Protein AF-A0A9P7K6L6-F1 (afdb_monomer)

pLDDT: mean 83.93, std 16.36, range [31.56, 97.62]

Sequence (251 aa):
MVTKRSGPPLPPGPPADPIIGHVRKMPTEKLENTLYEWGKVYGRPVVVLNSAEAAIDLLDKRSANYSDRPPFVTFGLIGWVRALPSVRYGKKFQKLRHMAQEYFSAKKSVAYHSIPARETRVLLQNLLSDEKERDHFLGRFSISIIIKIMCGHQISSEEDPLLHVIEEAASTMENAGPPGNTAVDFFPFLQYFPSWFPGTYYAAYARKNKFKIDRLHQYPLELVKKQLTDQTQSWISKAPQEPSTLRERTP

InterPro domains:
  IPR001128 Cytochrome P450 [PF00067] (12-203)
  IPR036396 Cytochrome P450 superfamily [G3DSA:1.10.630.10] (2-248)
  IPR036396 Cytochrome P450 superfamily [SSF48264] (11-238)
  IPR050364 Cytochrome P450 monooxygenase, fungi [PTHR46300] (8-238)

Organism: NCBI:txid117069

Secondary structure (DSSP, 8-state):
------PSPPPP-SPPBTTTBTGGGS-SS-HHHHHHHHHTS--SSPPP--SHHHHIIIIITTHHHH------HHHHHTTGGGSGGGSPTTHHHHHHHHHHHHHHSHHHHGGGTHHHHHHHHHHHHHHHH-GGGHHHHHHHHHHHHHHHHHHS----STT-HHHHHHHHHHHHHHHT--TT-SHHHHSGGGGGS-TTSTT-HHHHHHHHHHHHHHHHHHHHHHHHHHHHHTT---GGGGSPPPP--------

Radius of gyration: 22.34 Å; Cα contacts (8 Å, |Δi|>4): 221; chains: 1; bounding box: 56×47×64 Å

Mean predicted aligned error: 9.04 Å

Structure (mmCIF, N/CA/C/O backbone):
data_AF-A0A9P7K6L6-F1
#
_entry.id   AF-A0A9P7K6L6-F1
#
loop_
_atom_site.group_PDB
_atom_site.id
_atom_site.type_symbol
_atom_site.label_atom_id
_atom_site.label_alt_id
_atom_site.label_comp_id
_atom_site.label_asym_id
_atom_site.label_entity_id
_atom_site.label_seq_id
_atom_site.pdbx_PDB_ins_code
_atom_site.Cartn_x
_atom_site.Cartn_y
_atom_site.Cartn_z
_atom_site.occupancy
_atom_site.B_iso_or_equiv
_atom_site.auth_seq_id
_atom_site.auth_comp_id
_atom_site.auth_asym_id
_atom_site.auth_atom_id
_atom_site.pdbx_PDB_model_num
ATOM 1 N N . MET A 1 1 ? 22.757 -25.806 -31.591 1.00 34.00 1 MET A N 1
ATOM 2 C CA . MET A 1 1 ? 21.747 -24.858 -32.113 1.00 34.00 1 MET A CA 1
ATOM 3 C C . MET A 1 1 ? 20.518 -24.912 -31.216 1.00 34.00 1 MET A C 1
ATOM 5 O O . MET A 1 1 ? 19.778 -25.881 -31.282 1.00 34.00 1 MET A O 1
ATOM 9 N N . VAL A 1 2 ? 20.330 -23.927 -30.335 1.00 38.97 2 VAL A N 1
ATOM 10 C CA . VAL A 1 2 ? 19.109 -23.809 -29.519 1.00 38.97 2 VAL A CA 1
ATOM 11 C C . VAL A 1 2 ? 18.161 -22.883 -30.271 1.00 38.97 2 VAL A C 1
ATOM 13 O O . VAL A 1 2 ? 18.350 -21.669 -30.289 1.00 38.97 2 VAL A O 1
ATOM 16 N N . THR A 1 3 ? 17.173 -23.450 -30.957 1.00 40.22 3 THR A N 1
ATOM 17 C CA . THR A 1 3 ? 16.114 -22.678 -31.612 1.00 40.22 3 THR A CA 1
ATOM 18 C C . THR A 1 3 ? 15.252 -22.025 -30.535 1.00 40.22 3 THR A C 1
ATOM 20 O O . THR A 1 3 ? 14.455 -22.686 -29.868 1.00 40.22 3 THR A O 1
ATOM 23 N N . LYS A 1 4 ? 15.444 -20.718 -30.338 1.00 46.00 4 LYS A N 1
ATOM 24 C CA . LYS A 1 4 ? 14.617 -19.863 -29.484 1.00 46.00 4 LYS A CA 1
ATOM 25 C C . LYS A 1 4 ? 13.188 -19.907 -30.035 1.00 46.00 4 LYS A C 1
ATOM 27 O O . LYS A 1 4 ? 12.910 -19.275 -31.047 1.00 46.00 4 LYS A O 1
ATOM 32 N N . ARG A 1 5 ? 12.293 -20.690 -29.418 1.00 47.41 5 ARG A N 1
ATOM 33 C CA . ARG A 1 5 ? 10.858 -20.642 -29.740 1.00 47.41 5 ARG A CA 1
ATOM 34 C C . ARG A 1 5 ? 10.402 -19.199 -29.522 1.00 47.41 5 ARG A C 1
ATOM 36 O O . ARG A 1 5 ? 10.433 -18.714 -28.393 1.00 47.41 5 ARG A O 1
ATOM 43 N N . SER A 1 6 ? 10.060 -18.496 -30.599 1.00 62.00 6 SER A N 1
ATOM 44 C CA . SER A 1 6 ? 9.491 -17.156 -30.514 1.00 62.00 6 SER A CA 1
ATOM 45 C C . SER A 1 6 ? 8.136 -17.283 -29.831 1.00 62.00 6 SER A C 1
ATOM 47 O O . SER A 1 6 ? 7.206 -17.852 -30.403 1.00 62.00 6 SER A O 1
ATOM 49 N N . GLY A 1 7 ? 8.040 -16.816 -28.586 1.00 66.19 7 GLY A N 1
ATOM 50 C CA . GLY A 1 7 ? 6.750 -16.662 -27.925 1.00 66.19 7 GLY A CA 1
ATOM 51 C C . GLY A 1 7 ? 5.812 -15.776 -28.756 1.00 66.19 7 GLY A C 1
ATOM 52 O O . GLY A 1 7 ? 6.277 -15.081 -29.667 1.00 66.19 7 GLY A O 1
ATOM 53 N N . PRO A 1 8 ? 4.502 -15.793 -28.459 1.00 73.25 8 PRO A N 1
ATOM 54 C CA . PRO A 1 8 ? 3.563 -14.882 -29.098 1.00 73.25 8 PRO A CA 1
ATOM 55 C C . PRO A 1 8 ? 4.070 -13.434 -28.986 1.00 73.25 8 PRO A C 1
ATOM 57 O O . PRO A 1 8 ? 4.721 -13.088 -27.990 1.00 73.25 8 PRO A O 1
ATOM 60 N N . PRO A 1 9 ? 3.822 -12.594 -30.007 1.00 74.56 9 PRO A N 1
ATOM 61 C CA . PRO A 1 9 ? 4.258 -11.208 -29.979 1.00 74.56 9 PRO A CA 1
ATOM 62 C C . PRO A 1 9 ? 3.686 -10.516 -28.742 1.00 74.56 9 PRO A C 1
ATOM 64 O O . PRO A 1 9 ? 2.533 -10.731 -28.367 1.00 74.56 9 PRO A O 1
ATOM 67 N N . LEU A 1 10 ? 4.508 -9.685 -28.099 1.00 74.62 10 LEU A N 1
ATOM 68 C CA . LEU A 1 10 ? 4.022 -8.823 -27.027 1.00 74.62 10 LEU A CA 1
ATOM 69 C C . LEU A 1 10 ? 2.912 -7.908 -27.566 1.00 74.62 10 LEU A C 1
ATOM 71 O O . LEU A 1 10 ? 2.987 -7.520 -28.740 1.00 74.62 10 LEU A O 1
ATOM 75 N N . PRO A 1 11 ? 1.950 -7.509 -26.716 1.00 77.56 11 PRO A N 1
ATOM 76 C CA . PRO A 1 11 ? 0.958 -6.507 -27.078 1.00 77.56 11 PRO A CA 1
ATOM 77 C C . PRO A 1 11 ? 1.603 -5.236 -27.701 1.00 77.56 11 PRO A C 1
ATOM 79 O O . PRO A 1 11 ? 2.734 -4.886 -27.336 1.00 77.56 11 PRO A O 1
ATOM 82 N N . PRO A 1 12 ? 0.952 -4.594 -28.694 1.00 75.38 12 PRO A N 1
ATOM 83 C CA . PRO A 1 12 ? 1.512 -3.469 -29.459 1.00 75.38 12 PRO A CA 1
ATOM 84 C C . PRO A 1 12 ? 1.353 -2.115 -28.760 1.00 75.38 12 PRO A C 1
ATOM 86 O O . PRO A 1 12 ? 0.235 -1.771 -28.421 1.00 75.38 12 PRO A O 1
ATOM 89 N N . GLY A 1 13 ? 2.410 -1.301 -28.619 1.00 76.62 13 GLY A N 1
ATOM 90 C CA . GLY A 1 13 ? 2.390 -0.115 -27.740 1.00 76.62 13 GLY A CA 1
ATOM 91 C C . GLY A 1 13 ? 3.027 1.140 -28.298 1.00 76.62 13 GLY A C 1
ATOM 92 O O . GLY A 1 13 ? 3.600 1.082 -29.390 1.00 76.62 13 GLY A O 1
ATOM 93 N N . PRO A 1 14 ? 2.995 2.264 -27.549 1.00 79.50 14 PRO A N 1
ATOM 94 C CA . PRO A 1 14 ? 3.737 3.453 -27.932 1.00 79.50 14 PRO A CA 1
ATOM 95 C C . PRO A 1 14 ? 5.208 3.089 -28.175 1.00 79.50 14 PRO A C 1
ATOM 97 O O . PRO A 1 14 ? 5.753 2.236 -27.461 1.00 79.50 14 PRO A O 1
ATOM 100 N N . PRO A 1 15 ? 5.880 3.721 -29.151 1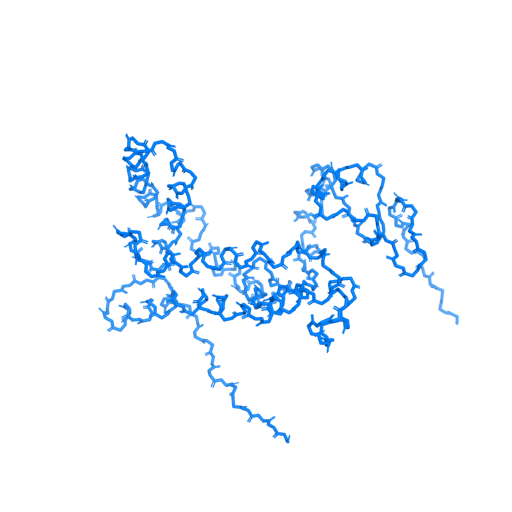.00 81.06 15 PRO A N 1
ATOM 101 C CA . PRO A 1 15 ? 7.292 3.473 -29.400 1.00 81.06 15 PRO A CA 1
ATOM 102 C C . PRO A 1 15 ? 8.102 3.684 -28.120 1.00 81.06 15 PRO A C 1
ATOM 104 O O . PRO A 1 15 ? 7.896 4.668 -27.408 1.00 81.06 15 PRO A O 1
ATOM 107 N N . ALA A 1 16 ? 9.004 2.761 -27.817 1.00 82.00 16 ALA A N 1
ATOM 108 C CA . ALA A 1 16 ? 9.929 2.884 -26.699 1.00 82.00 16 ALA A CA 1
ATOM 109 C C . ALA A 1 16 ? 11.182 3.648 -27.146 1.00 82.00 16 ALA A C 1
ATOM 111 O O . ALA A 1 16 ? 11.657 3.443 -28.265 1.00 82.00 16 ALA A O 1
ATOM 112 N N . ASP A 1 17 ? 11.733 4.487 -26.274 1.00 83.94 17 ASP A N 1
ATOM 113 C CA . ASP A 1 17 ? 13.038 5.095 -26.513 1.00 83.94 17 ASP A CA 1
ATOM 114 C C . ASP A 1 17 ? 14.136 4.024 -26.334 1.00 83.94 17 ASP A C 1
ATOM 116 O O . ASP A 1 17 ? 13.988 3.118 -25.498 1.00 83.94 17 ASP A O 1
ATOM 120 N N . PRO A 1 18 ? 15.256 4.098 -27.078 1.00 83.56 18 PRO A N 1
ATOM 121 C CA . PRO A 1 18 ? 16.380 3.192 -26.867 1.00 83.56 18 PRO A CA 1
ATOM 122 C C . PRO A 1 18 ? 16.872 3.255 -25.414 1.00 83.56 18 PRO A C 1
ATOM 124 O O . PRO A 1 18 ? 17.006 4.341 -24.853 1.00 83.56 18 PRO A O 1
ATOM 127 N N . ILE A 1 19 ? 17.175 2.095 -24.819 1.00 80.75 19 ILE A N 1
ATOM 128 C CA . ILE A 1 19 ? 17.725 1.920 -23.456 1.00 80.75 19 ILE A CA 1
ATOM 129 C C . ILE A 1 19 ? 16.734 2.250 -22.323 1.00 80.75 19 ILE A C 1
ATOM 131 O O . ILE A 1 19 ? 16.555 1.430 -21.427 1.00 80.75 19 ILE A O 1
ATOM 135 N N . ILE A 1 20 ? 16.082 3.413 -22.355 1.00 81.56 20 ILE A N 1
ATOM 136 C CA . ILE A 1 20 ? 15.242 3.924 -21.256 1.00 81.56 20 ILE A CA 1
ATOM 137 C C . ILE A 1 20 ? 13.747 3.610 -21.411 1.00 81.56 20 ILE A C 1
ATOM 139 O O . ILE A 1 20 ? 12.956 3.926 -20.525 1.00 81.56 20 ILE A O 1
ATOM 143 N N . GLY A 1 21 ? 13.328 2.998 -22.519 1.00 83.88 21 GLY A N 1
ATOM 144 C CA . GLY A 1 21 ? 11.949 2.555 -22.699 1.00 83.88 21 GLY A CA 1
ATOM 145 C C . GLY A 1 21 ? 10.945 3.712 -22.712 1.00 83.88 21 GLY A C 1
ATOM 146 O O . GLY A 1 21 ? 11.089 4.668 -23.470 1.00 83.88 21 GLY A O 1
ATOM 147 N N . HIS A 1 22 ? 9.910 3.625 -21.875 1.00 83.81 22 HIS A N 1
ATOM 148 C CA . HIS A 1 22 ? 8.855 4.643 -21.763 1.00 83.81 22 HIS A CA 1
ATOM 149 C C . HIS A 1 22 ? 9.060 5.622 -20.609 1.00 83.81 22 HIS A C 1
ATOM 151 O O . HIS A 1 22 ? 8.160 6.410 -20.347 1.00 83.81 22 HIS A O 1
ATOM 157 N N . VAL A 1 23 ? 10.211 5.611 -19.926 1.00 81.06 23 VAL A N 1
ATOM 158 C CA . VAL A 1 23 ? 10.437 6.415 -18.706 1.00 81.06 23 VAL A CA 1
ATOM 159 C C . VAL A 1 23 ? 10.109 7.896 -18.916 1.00 81.06 23 VAL A C 1
ATOM 161 O O . VAL A 1 23 ? 9.390 8.480 -18.118 1.00 81.06 23 VAL A O 1
ATOM 164 N N . ARG A 1 24 ? 10.549 8.501 -20.028 1.00 82.38 24 ARG A N 1
ATOM 165 C CA . ARG A 1 24 ? 10.260 9.916 -20.346 1.00 82.38 24 ARG A CA 1
ATOM 166 C C . ARG A 1 24 ? 8.800 10.195 -20.708 1.00 82.38 24 ARG A C 1
ATOM 168 O O . ARG A 1 24 ? 8.399 11.352 -20.755 1.00 82.38 24 ARG A O 1
ATOM 175 N N . LYS A 1 25 ? 8.042 9.149 -21.034 1.00 81.69 25 LYS A N 1
ATOM 176 C CA . LYS A 1 25 ? 6.637 9.208 -21.454 1.00 81.69 25 LYS A CA 1
ATOM 177 C C . LYS A 1 25 ? 5.690 8.879 -20.296 1.00 81.69 25 LYS A C 1
ATOM 179 O O . LYS A 1 25 ? 4.492 9.099 -20.434 1.00 81.69 25 LYS A O 1
ATOM 184 N N . MET A 1 26 ? 6.210 8.357 -19.181 1.00 80.00 26 MET A N 1
ATOM 185 C CA . MET A 1 26 ? 5.428 8.105 -17.977 1.00 80.00 26 MET A CA 1
ATOM 186 C C . MET A 1 26 ? 5.117 9.434 -17.287 1.00 80.00 26 MET A C 1
ATOM 188 O O . MET A 1 26 ? 6.045 10.161 -16.926 1.00 80.00 26 MET A O 1
ATOM 192 N N . PRO A 1 27 ? 3.836 9.778 -17.101 1.00 80.25 27 PRO A N 1
ATOM 193 C CA . PRO A 1 27 ? 3.478 10.986 -16.384 1.00 80.25 27 PRO A CA 1
ATOM 194 C C . PRO A 1 27 ? 3.753 10.808 -14.886 1.00 80.25 27 PRO A C 1
ATOM 196 O O . PRO A 1 27 ? 3.662 9.709 -14.330 1.00 80.25 27 PRO A O 1
ATOM 199 N N . THR A 1 28 ? 4.062 11.912 -14.218 1.00 73.06 28 THR A N 1
ATOM 200 C CA . THR A 1 28 ? 4.189 11.962 -12.756 1.00 73.06 28 THR A CA 1
ATOM 201 C C . THR A 1 28 ? 2.847 12.206 -12.068 1.00 73.06 28 THR A C 1
ATOM 203 O O . THR A 1 28 ? 2.686 11.848 -10.907 1.00 73.06 28 THR A O 1
ATOM 206 N N . GLU A 1 29 ? 1.875 12.765 -12.790 1.00 75.62 29 GLU A N 1
ATOM 207 C CA . GLU A 1 29 ? 0.524 13.065 -12.312 1.00 75.62 29 GLU A CA 1
ATOM 208 C C . GLU A 1 29 ? -0.525 12.406 -13.206 1.00 75.62 29 GLU A C 1
ATOM 210 O O . GLU A 1 29 ? -0.312 12.251 -14.409 1.00 75.62 29 GLU A O 1
ATOM 215 N N . LYS A 1 30 ? -1.681 12.056 -12.630 1.00 80.62 30 LYS A N 1
ATOM 216 C CA . LYS A 1 30 ? -2.821 11.475 -13.360 1.00 80.62 30 LYS A CA 1
ATOM 217 C C . LYS A 1 30 ? -2.422 10.285 -14.242 1.00 80.62 30 LYS A C 1
ATOM 219 O O . LYS A 1 30 ? -2.828 10.180 -15.405 1.00 80.62 30 LYS A O 1
ATOM 224 N N . LEU A 1 31 ? -1.574 9.409 -13.697 1.00 82.94 31 LEU A N 1
ATOM 225 C CA . LEU A 1 31 ? -1.031 8.241 -14.391 1.00 82.94 31 LEU A CA 1
ATOM 226 C C . LEU A 1 31 ? -2.145 7.374 -14.982 1.00 82.94 31 LEU A C 1
ATOM 228 O O . LEU A 1 31 ? -2.014 6.887 -16.100 1.00 82.94 31 LEU A O 1
ATOM 232 N N . GLU A 1 32 ? -3.258 7.242 -14.270 1.00 84.25 32 GLU A N 1
ATOM 233 C CA . GLU A 1 32 ? -4.452 6.522 -14.691 1.00 84.25 32 GLU A CA 1
ATOM 234 C C . GLU A 1 32 ? -5.015 7.009 -16.031 1.00 84.25 32 GLU A C 1
ATOM 236 O O . GLU A 1 32 ? -5.394 6.180 -16.854 1.00 84.25 32 GLU A O 1
ATOM 241 N N . ASN A 1 33 ? -4.995 8.317 -16.308 1.00 86.50 33 ASN A N 1
ATOM 242 C CA . ASN A 1 33 ? -5.497 8.858 -17.572 1.00 86.50 33 ASN A CA 1
ATOM 243 C C . ASN A 1 33 ? -4.575 8.481 -18.733 1.00 86.50 33 ASN A C 1
ATOM 245 O O . ASN A 1 33 ? -5.035 8.032 -19.781 1.00 86.50 33 ASN A O 1
ATOM 249 N N . THR A 1 34 ? -3.260 8.599 -18.537 1.00 83.25 34 THR A N 1
ATOM 250 C CA . THR A 1 34 ? -2.292 8.196 -19.564 1.00 83.25 34 THR A CA 1
ATOM 251 C C . THR A 1 34 ? -2.312 6.691 -19.786 1.00 83.25 34 THR A C 1
ATOM 253 O O . THR A 1 34 ? -2.280 6.254 -20.931 1.00 83.25 34 THR A O 1
ATOM 256 N N . LEU A 1 35 ? -2.414 5.887 -18.723 1.00 82.81 35 LEU A N 1
ATOM 257 C CA . LEU A 1 35 ? -2.538 4.435 -18.844 1.00 82.81 35 LEU A CA 1
ATOM 258 C C . LEU A 1 35 ? -3.861 4.031 -19.490 1.00 82.81 35 LEU A C 1
ATOM 260 O O . LEU A 1 35 ? -3.868 3.077 -20.257 1.00 82.81 35 LEU A O 1
ATOM 264 N N . TYR A 1 36 ? -4.955 4.754 -19.256 1.00 84.06 36 TYR A N 1
ATOM 265 C CA . TYR A 1 36 ? -6.213 4.526 -19.961 1.00 84.06 36 TYR A CA 1
ATOM 266 C C . TYR A 1 36 ? -6.052 4.755 -21.468 1.00 84.06 36 TYR A C 1
ATOM 268 O O . TYR A 1 36 ? -6.406 3.882 -22.261 1.00 84.06 36 TYR A O 1
ATOM 276 N N . GLU A 1 37 ? -5.434 5.866 -21.873 1.00 81.00 37 GLU A N 1
ATOM 277 C CA . GLU A 1 37 ? -5.138 6.131 -23.285 1.00 81.00 37 GLU A CA 1
ATOM 278 C C . GLU A 1 37 ? -4.148 5.111 -23.867 1.00 81.00 37 GLU A C 1
ATOM 280 O O . GLU A 1 37 ? -4.333 4.617 -24.977 1.00 81.00 37 GLU A O 1
ATOM 285 N N . TRP A 1 38 ? -3.130 4.709 -23.105 1.00 76.19 38 TRP A N 1
ATOM 286 C CA . TRP A 1 38 ? -2.170 3.689 -23.529 1.00 76.19 38 TRP A CA 1
ATOM 287 C C . TRP A 1 38 ? -2.734 2.280 -23.490 1.00 76.19 38 TRP A C 1
ATOM 289 O O . TRP A 1 38 ? -2.262 1.428 -24.216 1.00 76.19 38 TRP A O 1
ATOM 299 N N . GLY A 1 39 ? -3.748 1.959 -22.703 1.00 66.19 39 GLY A N 1
ATOM 300 C CA . GLY A 1 39 ? -4.378 0.649 -22.816 1.00 66.19 39 GLY A CA 1
ATOM 301 C C . GLY A 1 39 ? -5.274 0.553 -24.059 1.00 66.19 39 GLY A C 1
ATOM 302 O O . GLY A 1 39 ? -5.668 -0.551 -24.421 1.00 66.19 39 GLY A O 1
ATOM 303 N N . LYS A 1 40 ? -5.522 1.669 -24.773 1.00 60.34 40 LYS A N 1
ATOM 304 C CA . LYS A 1 40 ? -5.969 1.651 -26.182 1.00 60.34 40 LYS A CA 1
ATOM 305 C C . LYS A 1 40 ? -4.815 1.330 -27.155 1.00 60.34 40 LYS A C 1
ATOM 307 O O . LYS A 1 40 ? -5.071 0.997 -28.308 1.00 60.34 40 LYS A O 1
ATOM 312 N N . VAL A 1 41 ? -3.556 1.418 -26.702 1.00 55.62 41 VAL A N 1
ATOM 313 C CA . VAL A 1 41 ? -2.303 1.217 -27.463 1.00 55.62 41 VAL A CA 1
ATOM 314 C C . VAL A 1 41 ? -1.246 0.484 -26.596 1.00 55.62 41 VAL A C 1
ATOM 316 O O . VAL A 1 41 ? -0.341 1.079 -26.020 1.00 55.62 41 VAL A O 1
ATOM 319 N N . TYR A 1 42 ? -1.378 -0.827 -26.448 1.00 50.22 42 TYR A N 1
ATOM 320 C CA . TYR A 1 42 ? -0.652 -1.726 -25.525 1.00 50.22 42 TYR A CA 1
ATOM 321 C C . TYR A 1 42 ? 0.898 -1.595 -25.327 1.00 50.22 42 TYR A C 1
ATOM 323 O O . TYR A 1 42 ? 1.699 -2.205 -26.024 1.00 50.22 42 TYR A O 1
ATOM 331 N N . GLY A 1 43 ? 1.377 -0.936 -24.266 1.00 46.16 43 GLY A N 1
ATOM 332 C CA . GLY A 1 43 ? 2.814 -0.771 -23.925 1.00 46.16 43 GLY A CA 1
ATOM 333 C C . GLY A 1 43 ? 3.695 -2.032 -23.708 1.00 46.16 43 GLY A C 1
ATOM 334 O O . GLY A 1 43 ? 3.226 -3.150 -23.510 1.00 46.16 43 GLY A O 1
ATOM 335 N N . ARG A 1 44 ? 5.028 -1.832 -23.711 1.00 52.75 44 ARG A N 1
ATOM 336 C CA . ARG A 1 44 ? 6.071 -2.831 -23.360 1.00 52.75 44 ARG A CA 1
ATOM 337 C C . ARG A 1 44 ? 6.970 -2.275 -22.242 1.00 52.75 44 ARG A C 1
ATOM 339 O O . ARG A 1 44 ? 7.330 -1.114 -22.352 1.00 52.75 44 ARG A O 1
ATOM 346 N N . PRO A 1 45 ? 7.440 -3.040 -21.234 1.00 67.94 45 PRO A N 1
ATOM 347 C CA . PRO A 1 45 ? 7.020 -4.376 -20.800 1.00 67.94 45 PRO A CA 1
ATOM 348 C C . PRO A 1 45 ? 5.831 -4.348 -19.814 1.00 67.94 45 PRO A C 1
ATOM 350 O O . PRO A 1 45 ? 5.462 -5.390 -19.281 1.00 67.94 45 PRO A O 1
ATOM 353 N N . VAL A 1 46 ? 5.250 -3.174 -19.543 1.00 78.44 46 VAL A N 1
ATOM 354 C CA . VAL A 1 46 ? 4.049 -3.023 -18.707 1.00 78.44 46 VAL A CA 1
ATOM 355 C C . VAL A 1 46 ? 2.808 -3.258 -19.562 1.00 78.44 46 VAL A C 1
ATOM 357 O O . VAL A 1 46 ? 2.598 -2.554 -20.547 1.00 78.44 46 VAL A O 1
ATOM 360 N N . VAL A 1 47 ? 1.979 -4.226 -19.168 1.00 82.62 47 VAL A N 1
ATOM 361 C CA . VAL A 1 47 ? 0.693 -4.513 -19.817 1.00 82.62 47 VAL A CA 1
ATOM 362 C C . VAL A 1 47 ? -0.424 -3.863 -19.006 1.00 82.62 47 VAL A C 1
ATOM 364 O O . VAL A 1 47 ? -0.594 -4.179 -17.830 1.00 82.62 47 VAL A O 1
ATOM 367 N N . VAL A 1 48 ? -1.186 -2.968 -19.636 1.00 85.19 48 VAL A N 1
ATOM 368 C CA . VAL A 1 48 ? -2.342 -2.299 -19.021 1.00 85.19 48 VAL A CA 1
ATOM 369 C C . VAL A 1 48 ? -3.615 -3.083 -19.335 1.00 85.19 48 VAL A C 1
ATOM 371 O O . VAL A 1 48 ? -3.863 -3.425 -20.491 1.00 85.19 48 VAL A O 1
ATOM 374 N N . LEU A 1 49 ? -4.420 -3.375 -18.311 1.00 88.94 49 LEU A N 1
ATOM 375 C CA . LEU A 1 49 ? -5.701 -4.069 -18.456 1.00 88.94 49 LEU A CA 1
ATOM 376 C C . LEU A 1 49 ? -6.838 -3.046 -18.460 1.00 88.94 49 LEU A C 1
ATOM 378 O O . LEU A 1 49 ? -7.155 -2.480 -17.421 1.00 88.94 49 LEU A O 1
ATOM 382 N N . ASN A 1 50 ? -7.447 -2.837 -19.628 1.00 88.50 50 ASN A N 1
ATOM 383 C CA . ASN A 1 50 ? -8.486 -1.823 -19.842 1.00 88.50 50 ASN A CA 1
ATOM 384 C C . ASN A 1 50 ? -9.896 -2.395 -20.061 1.00 88.50 50 ASN A C 1
ATOM 386 O O . ASN A 1 50 ? -10.809 -1.647 -20.399 1.00 88.50 50 ASN A O 1
ATOM 390 N N . SER A 1 51 ? -10.094 -3.704 -19.886 1.00 90.19 51 SER A N 1
ATOM 391 C CA . SER A 1 51 ? -11.425 -4.315 -19.942 1.00 90.19 51 SER A CA 1
ATOM 392 C C . SER A 1 51 ? -11.678 -5.213 -18.737 1.00 90.19 51 SER A C 1
ATOM 394 O O . SER A 1 51 ? -10.747 -5.802 -18.173 1.00 90.19 51 SER A O 1
ATOM 396 N N . ALA A 1 52 ? -12.948 -5.317 -18.344 1.00 94.56 52 ALA A N 1
ATOM 397 C CA . ALA A 1 52 ? -13.365 -6.174 -17.241 1.00 94.56 52 ALA A CA 1
ATOM 398 C C . ALA A 1 52 ? -13.066 -7.647 -17.554 1.00 94.56 52 ALA A C 1
ATOM 400 O O . ALA A 1 52 ? -12.591 -8.376 -16.688 1.00 94.56 52 ALA A O 1
ATOM 401 N N . GLU A 1 53 ? -13.257 -8.066 -18.805 1.00 95.81 53 GLU A N 1
ATOM 402 C CA . GLU A 1 53 ? -12.972 -9.421 -19.273 1.00 95.81 53 GLU A CA 1
ATOM 403 C C . GLU A 1 53 ? -11.487 -9.754 -19.109 1.00 95.81 53 GLU A C 1
ATOM 405 O O . GLU A 1 53 ? -11.150 -10.789 -18.538 1.00 95.81 53 GLU A O 1
ATOM 410 N N . ALA A 1 54 ? -10.588 -8.855 -19.532 1.00 92.50 54 ALA A N 1
ATOM 411 C CA . ALA A 1 54 ? -9.149 -9.053 -19.387 1.00 92.50 54 ALA A CA 1
ATOM 412 C C . ALA A 1 54 ? -8.727 -9.091 -17.910 1.00 92.50 54 ALA A C 1
ATOM 414 O O . ALA A 1 54 ? -7.905 -9.927 -17.524 1.00 92.50 54 ALA A O 1
ATOM 415 N N . ALA A 1 55 ? -9.305 -8.218 -17.077 1.00 94.25 55 ALA A N 1
ATOM 416 C CA . ALA A 1 55 ? -9.059 -8.204 -15.639 1.00 94.25 55 ALA A CA 1
ATOM 417 C C . ALA A 1 55 ? -9.521 -9.509 -14.969 1.00 94.25 55 ALA A C 1
ATOM 419 O O . ALA A 1 55 ? -8.748 -10.107 -14.228 1.00 94.25 55 ALA A O 1
ATOM 420 N N . ILE A 1 56 ? -10.725 -9.999 -15.273 1.00 96.94 56 ILE A N 1
ATOM 421 C CA . ILE A 1 56 ? -11.254 -11.269 -14.750 1.00 96.94 56 ILE A CA 1
ATOM 422 C C . ILE A 1 56 ? -10.394 -12.447 -15.225 1.00 96.94 56 ILE A C 1
ATOM 424 O O . ILE A 1 56 ? -9.976 -13.293 -14.432 1.00 96.94 56 ILE A O 1
ATOM 428 N N . ASP A 1 57 ? -10.078 -12.504 -16.516 1.00 95.94 57 ASP A N 1
ATOM 429 C CA . ASP A 1 57 ? -9.3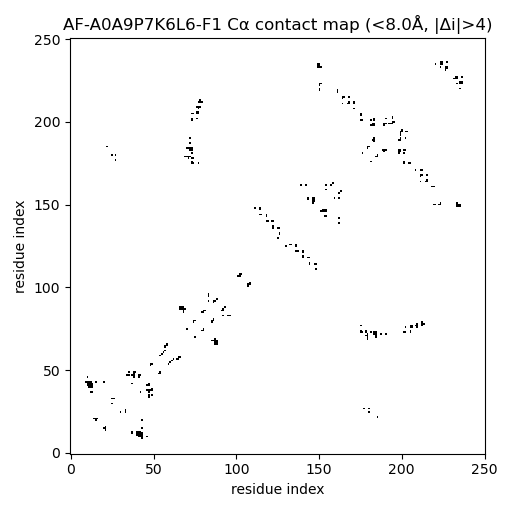29 -13.620 -17.082 1.00 95.94 57 ASP A CA 1
ATOM 430 C C . ASP A 1 57 ? -7.907 -13.728 -16.520 1.00 95.94 57 ASP A C 1
ATOM 432 O O . ASP A 1 57 ? -7.379 -14.836 -16.400 1.00 95.94 57 ASP A O 1
ATOM 436 N N . LEU A 1 58 ? -7.252 -12.604 -16.219 1.00 94.19 58 LEU A N 1
ATOM 437 C CA . LEU A 1 58 ? -5.876 -12.584 -15.718 1.00 94.19 58 LEU A CA 1
ATOM 438 C C . LEU A 1 58 ? -5.813 -12.584 -14.188 1.00 94.19 58 LEU A C 1
ATOM 440 O O . LEU A 1 58 ? -5.092 -13.396 -13.612 1.00 94.19 58 LEU A O 1
ATOM 444 N N . LEU A 1 59 ? -6.561 -11.704 -13.526 1.00 94.88 59 LEU A N 1
ATOM 445 C CA . LEU A 1 59 ? -6.434 -11.466 -12.086 1.00 94.88 59 LEU A CA 1
ATOM 446 C C . LEU A 1 59 ? -7.278 -12.416 -11.231 1.00 94.88 59 LEU A C 1
ATOM 448 O O . LEU A 1 59 ? -6.943 -12.592 -10.063 1.00 94.88 59 LEU A O 1
ATOM 452 N N . ASP A 1 60 ? -8.315 -13.047 -11.792 1.00 94.06 60 ASP A N 1
ATOM 453 C CA . ASP A 1 60 ? -9.159 -14.020 -11.085 1.00 94.06 60 ASP A CA 1
ATOM 454 C C . ASP A 1 60 ? -8.890 -15.450 -11.581 1.00 94.06 60 ASP A C 1
ATOM 456 O O . ASP A 1 60 ? -8.196 -16.227 -10.913 1.00 94.06 60 ASP A O 1
ATOM 460 N N . LYS A 1 61 ? -9.304 -15.770 -12.817 1.00 96.50 61 LYS A N 1
ATOM 461 C CA . LYS A 1 61 ? -9.201 -17.133 -13.383 1.00 96.50 61 LYS A CA 1
ATOM 462 C C . LYS A 1 61 ? -7.765 -17.659 -13.449 1.00 96.50 61 LYS A C 1
ATOM 464 O O . LYS A 1 61 ? -7.535 -18.861 -13.334 1.00 96.50 61 LYS A O 1
ATOM 469 N N . ARG A 1 62 ? -6.790 -16.766 -13.650 1.00 95.06 62 ARG A N 1
ATOM 470 C CA . ARG A 1 62 ? -5.350 -17.079 -13.719 1.00 95.06 62 ARG A CA 1
ATOM 471 C C . ARG A 1 62 ? -4.551 -16.409 -12.603 1.00 95.06 62 ARG A C 1
ATOM 473 O O . ARG A 1 62 ? -3.338 -16.251 -12.736 1.00 95.06 62 ARG A O 1
ATOM 480 N N . SER A 1 63 ? -5.203 -16.061 -11.494 1.00 90.62 63 SER A N 1
ATOM 481 C CA . SER A 1 63 ? -4.612 -15.329 -10.366 1.00 90.62 63 SER A CA 1
ATOM 482 C C . SER A 1 63 ? -3.255 -15.879 -9.912 1.00 90.62 63 SER A C 1
ATOM 484 O O . SER A 1 63 ? -2.338 -15.096 -9.673 1.00 90.62 63 SER A O 1
ATOM 486 N N . ALA A 1 64 ? -3.068 -17.202 -9.864 1.00 89.19 64 ALA A N 1
ATOM 487 C CA . ALA A 1 64 ? -1.800 -17.833 -9.478 1.00 89.19 64 ALA A CA 1
ATOM 488 C C . ALA A 1 64 ? -0.591 -17.388 -10.331 1.00 89.19 64 ALA A C 1
ATOM 490 O O . ALA A 1 64 ? 0.527 -17.352 -9.822 1.00 89.19 64 ALA A O 1
ATOM 491 N N . ASN A 1 65 ? -0.812 -16.997 -11.590 1.00 91.31 65 ASN A N 1
ATOM 492 C CA . ASN A 1 65 ? 0.236 -16.521 -12.498 1.00 91.31 65 ASN A CA 1
ATOM 493 C C . ASN A 1 65 ? 0.524 -15.018 -12.344 1.00 91.31 65 ASN A C 1
ATOM 495 O O . ASN A 1 65 ? 1.622 -14.573 -12.665 1.00 91.31 65 ASN A O 1
ATOM 499 N N . TYR A 1 66 ? -0.454 -14.237 -11.872 1.00 90.56 66 TYR A N 1
ATOM 500 C CA . TYR A 1 66 ? -0.418 -12.765 -11.873 1.00 90.56 66 TYR A CA 1
ATOM 501 C C . TYR A 1 66 ? -0.499 -12.145 -10.470 1.00 90.56 66 TYR A C 1
ATOM 503 O O . TYR A 1 66 ? -0.622 -10.932 -10.327 1.00 90.56 66 TYR A O 1
ATOM 511 N N . SER A 1 67 ? -0.417 -12.963 -9.417 1.00 90.81 67 SER A N 1
ATOM 512 C CA . SER A 1 67 ? -0.501 -12.498 -8.027 1.00 90.81 67 SER A CA 1
ATOM 513 C C . SER A 1 67 ? 0.825 -12.010 -7.444 1.00 90.81 67 SER A C 1
ATOM 515 O O . SER A 1 67 ? 0.813 -11.483 -6.331 1.00 90.81 67 SER A O 1
ATOM 517 N N . ASP A 1 68 ? 1.963 -12.179 -8.130 1.00 91.44 68 ASP A N 1
ATOM 518 C CA . ASP A 1 68 ? 3.238 -11.648 -7.625 1.00 91.44 68 ASP A CA 1
ATOM 519 C C . ASP A 1 68 ? 3.240 -10.108 -7.626 1.00 91.44 68 ASP A C 1
ATOM 521 O O . ASP A 1 68 ? 2.367 -9.448 -8.199 1.00 91.44 68 ASP A O 1
ATOM 525 N N . ARG A 1 69 ? 4.196 -9.518 -6.912 1.00 89.50 69 ARG A N 1
ATOM 526 C CA . ARG A 1 69 ? 4.379 -8.069 -6.833 1.00 89.50 69 ARG A CA 1
ATOM 527 C C . ARG A 1 69 ? 5.733 -7.691 -7.417 1.00 89.50 69 ARG A C 1
ATOM 529 O O . ARG A 1 69 ? 6.723 -8.361 -7.106 1.00 89.50 69 ARG A O 1
ATOM 536 N N . PRO A 1 70 ? 5.804 -6.628 -8.237 1.00 85.31 70 PRO A N 1
ATOM 537 C CA . PRO A 1 70 ? 7.087 -6.108 -8.669 1.00 85.31 70 PRO A CA 1
ATOM 538 C C . PRO A 1 70 ? 7.870 -5.577 -7.455 1.00 85.31 70 PRO A C 1
ATOM 540 O O . PRO A 1 70 ? 7.282 -5.236 -6.423 1.00 85.31 70 PRO A O 1
ATOM 543 N N . PRO A 1 71 ? 9.205 -5.508 -7.551 1.00 79.62 71 PRO A N 1
ATOM 544 C CA . PRO A 1 71 ? 10.017 -4.900 -6.512 1.00 79.62 71 PRO A CA 1
ATOM 545 C C . PRO A 1 71 ? 9.799 -3.381 -6.513 1.00 79.62 71 PRO A C 1
ATOM 547 O O . PRO A 1 71 ? 10.372 -2.665 -7.324 1.00 79.62 71 PRO A O 1
ATOM 550 N N . PHE A 1 72 ? 8.970 -2.891 -5.594 1.00 87.88 72 PHE A N 1
ATOM 551 C CA . PHE A 1 72 ? 8.824 -1.462 -5.323 1.00 87.88 72 PHE A CA 1
ATOM 552 C C . PHE A 1 72 ? 10.010 -1.000 -4.467 1.00 87.88 72 PHE A C 1
ATOM 554 O O . PHE A 1 72 ? 9.963 -1.106 -3.241 1.00 87.88 72 PHE A O 1
ATOM 561 N N . VAL A 1 73 ? 11.099 -0.550 -5.093 1.00 92.38 73 VAL A N 1
ATOM 562 C CA . VAL A 1 73 ? 12.380 -0.261 -4.426 1.00 92.38 73 VAL A CA 1
ATOM 563 C C . VAL A 1 73 ? 12.183 0.784 -3.336 1.00 92.38 73 VAL A C 1
ATOM 565 O O . VAL A 1 73 ? 12.568 0.557 -2.188 1.00 92.38 73 VAL A O 1
ATOM 568 N N . THR A 1 74 ? 11.497 1.882 -3.651 1.00 93.75 74 THR A N 1
ATOM 569 C CA . THR A 1 74 ? 11.215 2.948 -2.678 1.00 93.75 74 THR A CA 1
ATOM 570 C C . THR A 1 74 ? 10.394 2.443 -1.488 1.00 93.75 74 THR A C 1
ATOM 572 O O . THR A 1 74 ? 10.714 2.728 -0.333 1.00 93.75 74 THR A O 1
ATOM 575 N N . PHE A 1 75 ? 9.380 1.612 -1.740 1.00 92.62 75 PHE A N 1
ATOM 576 C CA . PHE A 1 75 ? 8.535 1.040 -0.685 1.00 92.62 75 PHE A CA 1
ATOM 577 C C . PHE A 1 75 ? 9.263 -0.057 0.110 1.00 92.62 75 PHE A C 1
ATOM 579 O O . PHE A 1 75 ? 8.960 -0.302 1.281 1.00 92.62 75 PHE A O 1
ATOM 586 N N . GLY A 1 76 ? 10.252 -0.708 -0.501 1.00 93.06 76 GLY A N 1
ATOM 587 C CA . GLY A 1 76 ? 11.212 -1.571 0.175 1.00 93.06 76 GLY A CA 1
ATOM 588 C C . GLY A 1 76 ? 12.060 -0.782 1.165 1.00 93.06 76 GLY A C 1
ATOM 589 O O . GLY A 1 76 ? 12.108 -1.138 2.343 1.00 93.06 76 GLY A O 1
ATOM 590 N N . LEU A 1 77 ? 12.652 0.328 0.712 1.00 95.25 77 LEU A N 1
ATOM 591 C CA . LEU A 1 77 ? 13.483 1.210 1.536 1.00 95.25 77 LEU A CA 1
ATOM 592 C C . LEU A 1 77 ? 12.716 1.792 2.728 1.00 95.25 77 LEU A C 1
ATOM 594 O O . LEU A 1 77 ? 13.261 1.844 3.828 1.00 95.25 77 LEU A O 1
ATOM 598 N N . ILE A 1 78 ? 11.451 2.182 2.540 1.00 95.44 78 ILE A N 1
ATOM 599 C CA . ILE A 1 78 ? 10.624 2.735 3.627 1.00 95.44 78 ILE A CA 1
ATOM 600 C C . ILE A 1 78 ? 10.097 1.655 4.586 1.00 95.44 78 ILE A C 1
ATOM 602 O O . ILE A 1 78 ? 9.599 1.959 5.666 1.00 95.44 78 ILE A O 1
ATOM 606 N N . GLY A 1 79 ? 10.223 0.373 4.225 1.00 93.12 79 GLY A N 1
ATOM 607 C CA . GLY A 1 79 ? 9.801 -0.760 5.049 1.00 93.12 79 GLY A CA 1
ATOM 608 C C . GLY A 1 79 ? 8.330 -1.161 4.900 1.00 93.12 79 GLY A C 1
ATOM 609 O O . GLY A 1 79 ? 7.821 -1.902 5.748 1.00 93.12 79 GLY A O 1
ATOM 610 N N . TRP A 1 80 ? 7.647 -0.717 3.841 1.00 91.88 80 TRP A N 1
ATOM 611 C CA . TRP A 1 80 ? 6.239 -1.039 3.571 1.00 91.88 80 TRP A CA 1
ATOM 612 C C . TRP A 1 80 ? 6.025 -2.469 3.050 1.00 91.88 80 TRP A C 1
ATOM 614 O O . TRP A 1 80 ? 4.945 -3.040 3.183 1.00 91.88 80 TRP A O 1
ATOM 624 N N . VAL A 1 81 ? 7.070 -3.110 2.520 1.00 87.25 81 VAL A N 1
ATOM 625 C CA . VAL A 1 81 ? 7.031 -4.485 1.968 1.00 87.25 81 VAL A CA 1
ATOM 626 C C . VAL A 1 81 ? 6.707 -5.590 2.991 1.00 87.25 81 VAL A C 1
ATOM 628 O O . VAL A 1 81 ? 6.631 -6.766 2.636 1.00 87.25 81 VAL A O 1
ATOM 631 N N . ARG A 1 82 ? 6.501 -5.236 4.267 1.00 87.75 82 ARG A N 1
ATOM 632 C CA . ARG A 1 82 ? 5.982 -6.131 5.316 1.00 87.75 82 ARG A CA 1
ATOM 633 C C . ARG A 1 82 ? 4.455 -6.244 5.301 1.00 87.75 82 ARG A C 1
ATOM 635 O O . ARG A 1 82 ? 3.933 -7.252 5.774 1.00 87.75 82 ARG A O 1
ATOM 642 N N . ALA A 1 83 ? 3.756 -5.249 4.758 1.00 88.62 83 ALA A N 1
ATOM 643 C CA . ALA A 1 83 ? 2.303 -5.236 4.680 1.00 88.62 83 ALA A CA 1
ATOM 644 C C . ALA A 1 83 ? 1.802 -6.271 3.661 1.00 88.62 83 ALA A C 1
ATOM 646 O O . ALA A 1 83 ? 2.354 -6.383 2.566 1.00 88.62 83 ALA A O 1
ATOM 647 N N . LEU A 1 84 ? 0.725 -6.994 3.997 1.00 91.00 84 LEU A N 1
ATOM 648 C CA . LEU A 1 84 ? 0.145 -8.057 3.160 1.00 91.00 84 LEU A CA 1
ATOM 649 C C . LEU A 1 84 ? -0.016 -7.674 1.669 1.00 91.00 84 LEU A C 1
ATOM 651 O O . LEU A 1 84 ? 0.352 -8.502 0.835 1.00 91.00 84 LEU A O 1
ATOM 655 N N . PRO A 1 85 ? -0.488 -6.464 1.295 1.00 88.62 85 PRO A N 1
ATOM 656 C CA . PRO A 1 85 ? -0.645 -6.086 -0.116 1.00 88.62 85 PRO A CA 1
ATOM 657 C C . PRO A 1 85 ? 0.664 -6.031 -0.922 1.00 88.62 85 PRO A C 1
ATOM 659 O O . PRO A 1 85 ? 0.630 -6.145 -2.150 1.00 88.62 85 PRO A O 1
ATOM 662 N N . SER A 1 86 ? 1.797 -5.863 -0.235 1.00 87.94 86 SER A N 1
ATOM 663 C CA . SER A 1 86 ? 3.127 -5.623 -0.811 1.00 87.94 86 SER A CA 1
ATOM 664 C C . SER A 1 86 ? 4.041 -6.852 -0.756 1.00 87.94 86 SER A C 1
ATOM 666 O O . SER A 1 86 ? 5.133 -6.834 -1.323 1.00 87.94 86 SER A O 1
ATOM 668 N N . VAL A 1 87 ? 3.630 -7.922 -0.066 1.00 90.50 87 VAL A N 1
ATOM 669 C CA . VAL A 1 87 ? 4.408 -9.165 0.017 1.00 90.50 87 VAL A CA 1
ATOM 670 C C . VAL A 1 87 ? 4.313 -9.919 -1.311 1.00 90.50 87 VAL A C 1
ATOM 672 O O . VAL A 1 87 ? 3.222 -10.150 -1.829 1.00 90.50 87 VAL A O 1
ATOM 675 N N . ARG A 1 88 ? 5.468 -10.340 -1.837 1.00 90.31 88 ARG A N 1
ATOM 676 C CA . ARG A 1 88 ? 5.569 -11.175 -3.043 1.00 90.31 88 ARG A CA 1
ATOM 677 C C . ARG A 1 88 ? 4.827 -12.500 -2.893 1.00 90.31 88 ARG A C 1
ATOM 679 O O . ARG A 1 88 ? 4.769 -13.073 -1.800 1.00 90.31 88 ARG A O 1
ATOM 686 N N . TYR A 1 89 ? 4.290 -13.005 -3.999 1.00 91.44 89 TYR A N 1
ATOM 687 C CA . TYR A 1 89 ? 3.519 -14.242 -3.979 1.00 91.44 89 TYR A CA 1
ATOM 688 C C . TYR A 1 89 ? 4.400 -15.425 -3.556 1.00 91.44 89 TYR A C 1
ATOM 690 O O . TYR A 1 89 ? 5.540 -15.574 -3.990 1.00 91.44 89 TYR A O 1
ATOM 698 N N . GLY A 1 90 ? 3.875 -16.267 -2.667 1.00 91.75 90 GLY A N 1
ATOM 699 C CA . GLY A 1 90 ? 4.592 -17.408 -2.104 1.00 91.75 90 GLY A CA 1
ATOM 700 C C . GLY A 1 90 ? 4.067 -17.796 -0.725 1.00 91.75 90 GLY A C 1
ATOM 701 O O . GLY A 1 90 ? 3.038 -17.295 -0.270 1.00 91.75 90 GLY A O 1
ATOM 702 N N . LYS A 1 91 ? 4.800 -18.669 -0.021 1.00 93.75 91 LYS A N 1
ATOM 703 C CA . LYS A 1 91 ? 4.381 -19.220 1.283 1.00 93.75 91 LYS A CA 1
ATOM 704 C C . LYS A 1 91 ? 4.076 -18.138 2.328 1.00 93.75 91 LYS A C 1
ATOM 706 O O . LYS A 1 91 ? 3.110 -18.265 3.075 1.00 93.75 91 LYS A O 1
ATOM 711 N N . LYS A 1 92 ? 4.867 -17.054 2.369 1.00 92.06 92 LYS A N 1
ATOM 712 C CA . LYS A 1 92 ? 4.644 -15.929 3.296 1.00 92.06 92 LYS A CA 1
ATOM 713 C C . LYS A 1 92 ? 3.327 -15.208 3.000 1.00 92.06 92 LYS A C 1
ATOM 715 O O . LYS A 1 92 ? 2.536 -15.013 3.918 1.00 92.06 92 LYS A O 1
ATOM 720 N N . PHE A 1 93 ? 3.073 -14.868 1.734 1.00 93.19 93 PHE A N 1
ATOM 721 C CA . PHE A 1 93 ? 1.808 -14.267 1.308 1.00 93.19 93 PHE A CA 1
ATOM 722 C C . PHE A 1 93 ? 0.620 -15.176 1.636 1.00 93.19 93 PHE A C 1
ATOM 724 O O . PHE A 1 93 ? -0.322 -14.728 2.278 1.00 93.19 93 PHE A O 1
ATOM 731 N N . GLN A 1 94 ? 0.691 -16.461 1.271 1.00 93.00 94 GLN A N 1
ATOM 732 C CA . GLN A 1 94 ? -0.373 -17.434 1.540 1.00 93.00 94 GLN A CA 1
ATOM 733 C C . GLN A 1 94 ? -0.686 -17.532 3.039 1.00 93.00 94 GLN A C 1
ATOM 735 O O . GLN A 1 94 ? -1.853 -17.486 3.420 1.00 93.00 94 GLN A O 1
ATOM 740 N N . LYS A 1 95 ? 0.343 -17.579 3.897 1.00 94.00 95 LYS A N 1
ATOM 741 C CA . LYS A 1 95 ? 0.178 -17.591 5.358 1.00 94.00 95 LYS A CA 1
ATOM 742 C C . LYS A 1 95 ? -0.506 -16.320 5.870 1.00 94.00 95 LYS A C 1
ATOM 744 O O . LYS A 1 95 ? -1.488 -16.412 6.599 1.00 94.00 95 LYS A O 1
ATOM 749 N N . LEU A 1 96 ? -0.012 -15.138 5.490 1.00 92.44 96 LEU A N 1
ATOM 750 C CA . LEU A 1 96 ? -0.601 -13.857 5.904 1.00 92.44 96 LEU A CA 1
ATOM 751 C C . LEU A 1 96 ? -2.047 -13.711 5.401 1.00 92.44 96 LEU A C 1
ATOM 753 O O . LEU A 1 96 ? -2.922 -13.277 6.148 1.00 92.44 96 LEU A O 1
ATOM 757 N N . ARG A 1 97 ? -2.312 -14.120 4.154 1.00 92.50 97 ARG A N 1
ATOM 758 C CA . ARG A 1 97 ? -3.644 -14.085 3.547 1.00 92.50 97 ARG A CA 1
ATOM 759 C C . ARG A 1 97 ? -4.609 -15.024 4.256 1.00 92.50 97 ARG A C 1
ATOM 761 O O . ARG A 1 97 ? -5.725 -14.598 4.536 1.00 92.50 97 ARG A O 1
ATOM 768 N N . HIS A 1 98 ? -4.185 -16.250 4.565 1.00 92.94 98 HIS A N 1
ATOM 769 C CA . HIS A 1 98 ? -4.994 -17.196 5.328 1.00 92.94 98 HIS A CA 1
ATOM 770 C C . HIS A 1 98 ? -5.343 -16.619 6.701 1.00 92.94 98 HIS A C 1
ATOM 772 O O . HIS A 1 98 ? -6.518 -16.620 7.065 1.00 92.94 98 HIS A O 1
ATOM 778 N N . MET A 1 99 ? -4.362 -16.098 7.448 1.00 91.56 99 MET A N 1
ATOM 779 C CA . MET A 1 99 ? -4.631 -15.499 8.760 1.00 91.56 99 MET A CA 1
ATOM 780 C C . MET A 1 99 ? -5.655 -14.367 8.641 1.00 91.56 99 MET A C 1
ATOM 782 O O . MET A 1 99 ? -6.628 -14.350 9.380 1.00 91.56 99 MET A O 1
ATOM 786 N N . ALA A 1 100 ? -5.519 -13.473 7.657 1.00 90.88 100 ALA A N 1
ATOM 787 C CA . ALA A 1 100 ? -6.516 -12.428 7.431 1.00 90.88 100 ALA A CA 1
ATOM 788 C C . ALA A 1 100 ? -7.909 -13.000 7.079 1.00 90.88 100 ALA A C 1
ATOM 790 O O . ALA A 1 100 ? -8.916 -12.551 7.619 1.00 90.88 100 ALA A O 1
ATOM 791 N N . GLN A 1 101 ? -7.998 -14.005 6.201 1.00 91.69 101 GLN A N 1
ATOM 792 C CA . GLN A 1 101 ? -9.281 -14.616 5.816 1.00 91.69 101 GLN A CA 1
ATOM 793 C C . GLN A 1 101 ? -10.005 -15.291 6.982 1.00 91.69 101 GLN A C 1
ATOM 795 O O . GLN A 1 101 ? -11.235 -15.284 7.012 1.00 91.69 101 GLN A O 1
ATOM 800 N N . GLU A 1 102 ? -9.266 -15.852 7.938 1.00 90.75 102 GLU A N 1
ATOM 801 C CA . GLU A 1 102 ? -9.840 -16.510 9.112 1.00 90.75 102 GLU A CA 1
ATOM 802 C C . GLU A 1 102 ? -10.700 -15.548 9.948 1.00 90.75 102 GLU A C 1
ATOM 804 O O . GLU A 1 102 ? -11.770 -15.933 10.424 1.00 90.75 102 GLU A O 1
ATOM 809 N N . TYR A 1 103 ? -10.280 -14.284 10.058 1.00 88.44 103 TYR A N 1
ATOM 810 C CA . TYR A 1 103 ? -10.984 -13.255 10.829 1.00 88.44 103 TYR A CA 1
ATOM 811 C C . TYR A 1 103 ? -11.945 -12.413 9.979 1.00 88.44 103 TYR A C 1
ATOM 813 O O . TYR A 1 103 ? -12.999 -12.020 10.469 1.00 88.44 103 TYR A O 1
ATOM 821 N N . PHE A 1 104 ? -11.640 -12.194 8.697 1.00 91.06 104 PHE A N 1
ATOM 822 C CA . PHE A 1 104 ? -12.411 -11.312 7.807 1.00 91.06 104 PHE A CA 1
ATOM 823 C C . PHE A 1 104 ? -13.282 -12.050 6.774 1.00 91.06 104 PHE A C 1
ATOM 825 O O . PHE A 1 104 ? -13.678 -11.473 5.761 1.00 91.06 104 PHE A O 1
ATOM 832 N N . SER A 1 105 ? -13.586 -13.335 6.986 1.00 90.75 105 SER A N 1
ATOM 833 C CA . SER A 1 105 ? -14.575 -14.039 6.155 1.00 90.75 105 SER A CA 1
ATOM 834 C C . SER A 1 105 ? -15.973 -13.434 6.325 1.00 90.75 105 SER A C 1
ATOM 836 O O . SER A 1 105 ? -16.314 -12.963 7.408 1.00 90.75 105 SER A O 1
ATOM 838 N N . ALA A 1 106 ? -16.823 -13.521 5.296 1.00 89.75 106 ALA A N 1
ATOM 839 C CA . ALA A 1 106 ? -18.182 -12.965 5.332 1.00 89.75 106 ALA A CA 1
ATOM 840 C C . ALA A 1 106 ? -18.974 -13.384 6.587 1.00 89.75 106 ALA A C 1
ATOM 842 O O . ALA A 1 106 ? -19.634 -12.561 7.212 1.00 89.75 106 ALA A O 1
ATOM 843 N N . LYS A 1 107 ? -18.841 -14.649 7.011 1.00 90.81 107 LYS A N 1
ATOM 844 C CA . LYS A 1 107 ? -19.492 -15.177 8.220 1.00 90.81 107 LYS A CA 1
ATOM 845 C C . LYS A 1 107 ? -18.934 -14.574 9.513 1.00 90.81 107 LYS A C 1
ATOM 847 O O . LYS A 1 107 ? -19.690 -14.339 10.449 1.00 90.81 107 LYS A O 1
ATOM 852 N N . LYS A 1 108 ? -17.617 -14.369 9.597 1.00 89.56 108 LYS A N 1
ATOM 853 C CA . LYS A 1 108 ? -16.951 -13.859 10.807 1.00 89.56 108 LYS A CA 1
ATOM 854 C C . LYS A 1 108 ? -17.109 -12.346 10.945 1.00 89.56 108 LYS A C 1
ATOM 856 O O . LYS A 1 108 ? -17.291 -11.871 12.061 1.00 89.56 108 LYS A O 1
ATOM 861 N N . SER A 1 109 ? -17.157 -11.623 9.827 1.00 91.19 109 SER A N 1
ATOM 862 C CA . SER A 1 109 ? -17.319 -10.167 9.800 1.00 91.19 109 SER A CA 1
ATOM 863 C C . SER A 1 109 ? -18.626 -9.674 10.429 1.00 91.19 109 SER A C 1
ATOM 865 O O . SER A 1 109 ? -18.661 -8.561 10.947 1.00 91.19 109 SER A O 1
ATOM 867 N N . VAL A 1 110 ? -19.670 -10.513 10.478 1.00 92.75 110 VAL A N 1
ATOM 868 C CA . VAL A 1 110 ? -20.938 -10.196 11.164 1.00 92.75 110 VAL A CA 1
ATOM 869 C C . VAL A 1 110 ? -20.716 -9.845 12.639 1.00 92.75 110 VAL A C 1
ATOM 871 O O . VAL A 1 110 ? -21.382 -8.957 13.168 1.00 92.75 110 VAL A O 1
ATOM 874 N N . ALA A 1 111 ? -19.736 -10.476 13.297 1.00 91.38 111 ALA A N 1
ATOM 875 C CA . ALA A 1 111 ? -19.405 -10.190 14.693 1.00 91.38 111 ALA A CA 1
ATOM 876 C C . ALA A 1 111 ? -18.899 -8.752 14.912 1.00 91.38 111 ALA A C 1
ATOM 878 O O . ALA A 1 111 ? -18.949 -8.250 16.032 1.00 91.38 111 ALA A O 1
ATOM 879 N N . TYR A 1 112 ? -18.435 -8.079 13.855 1.00 93.75 112 TYR A N 1
ATOM 880 C CA . TYR A 1 112 ? -17.909 -6.720 13.930 1.00 93.75 112 TYR A CA 1
ATOM 881 C C . TYR A 1 112 ? -18.953 -5.642 13.645 1.00 93.75 112 TYR A C 1
ATOM 883 O O . TYR A 1 112 ? -18.636 -4.481 13.853 1.00 93.75 112 TYR A O 1
ATOM 891 N N . HIS A 1 113 ? -20.180 -5.969 13.214 1.00 93.12 113 HIS A N 1
ATOM 892 C CA . HIS A 1 113 ? -21.181 -4.980 12.764 1.00 93.12 113 HIS A CA 1
ATOM 893 C C . HIS A 1 113 ? -21.535 -3.903 13.802 1.00 93.12 113 HIS A C 1
ATOM 895 O O . HIS A 1 113 ? -21.883 -2.778 13.438 1.00 93.12 113 HIS A O 1
ATOM 901 N N . SER A 1 114 ? -21.428 -4.214 15.094 1.00 95.44 114 SER A N 1
ATOM 902 C CA . SER A 1 114 ? -21.668 -3.243 16.166 1.00 95.44 114 SER A CA 1
ATOM 903 C C . SER A 1 114 ? -20.641 -2.104 16.182 1.00 95.44 114 SER A C 1
ATOM 905 O O . SER A 1 114 ? -20.980 -0.990 16.580 1.00 95.44 114 SER A O 1
ATOM 907 N N . ILE A 1 115 ? -19.415 -2.356 15.711 1.00 95.75 115 ILE A N 1
ATOM 908 C CA . ILE A 1 115 ? -18.315 -1.387 15.676 1.00 95.75 115 ILE A CA 1
ATOM 909 C C . ILE A 1 115 ? -18.615 -0.243 14.694 1.00 95.75 115 ILE A C 1
ATOM 911 O O . ILE A 1 115 ? -18.750 0.886 15.165 1.00 95.75 115 ILE A O 1
ATOM 915 N N . PRO A 1 116 ? -18.809 -0.467 13.374 1.00 96.00 116 PRO A N 1
ATOM 916 C CA . PRO A 1 116 ? -19.146 0.618 12.461 1.00 96.00 116 PRO A CA 1
ATOM 917 C C . PRO A 1 116 ? -20.471 1.281 12.837 1.00 96.00 116 PRO A C 1
ATOM 919 O O . PRO A 1 116 ? -20.587 2.491 12.691 1.00 96.00 116 PRO A O 1
ATOM 922 N N . ALA A 1 117 ? -21.449 0.555 13.394 1.00 96.25 117 ALA A N 1
ATOM 923 C CA . ALA A 1 117 ? -22.693 1.165 13.865 1.00 96.25 117 ALA A CA 1
ATOM 924 C C . ALA A 1 117 ? -22.463 2.177 15.004 1.00 96.25 117 ALA A C 1
ATOM 926 O O . ALA A 1 117 ? -23.122 3.218 15.051 1.00 96.25 117 ALA A O 1
ATOM 927 N N . ARG A 1 118 ? -21.551 1.893 15.942 1.00 96.06 118 ARG A N 1
ATOM 928 C CA . ARG A 1 118 ? -21.149 2.845 16.986 1.00 96.06 118 ARG A CA 1
ATOM 929 C C . ARG A 1 118 ? -20.409 4.033 16.381 1.00 96.06 118 ARG A C 1
ATOM 931 O O . ARG A 1 118 ? -20.828 5.163 16.609 1.00 96.06 118 ARG A O 1
ATOM 938 N N . GLU A 1 119 ? -19.366 3.779 15.595 1.00 96.00 119 GLU A N 1
ATOM 939 C CA . GLU A 1 119 ? -18.534 4.844 15.020 1.00 96.00 119 GLU A CA 1
ATOM 940 C C . GLU A 1 119 ? -19.326 5.729 14.046 1.00 96.00 119 GLU A C 1
ATOM 942 O O . GLU A 1 119 ? -19.062 6.920 13.944 1.00 96.00 119 GLU A O 1
ATOM 947 N N . THR A 1 120 ? -20.375 5.198 13.407 1.00 96.88 120 THR A N 1
ATOM 948 C CA . THR A 1 120 ? -21.276 5.989 12.551 1.00 96.88 120 THR A CA 1
ATOM 949 C C . THR A 1 120 ? -22.010 7.046 13.371 1.00 96.88 120 THR A C 1
ATOM 951 O O . THR A 1 120 ? -22.181 8.167 12.910 1.00 96.88 120 THR A O 1
ATOM 954 N N . ARG A 1 121 ? -22.425 6.733 14.606 1.00 96.38 121 ARG A N 1
ATOM 955 C CA . ARG A 1 121 ? -23.077 7.723 15.479 1.00 96.38 121 ARG A CA 1
ATOM 956 C C . ARG A 1 121 ? -22.114 8.845 15.862 1.00 96.38 121 ARG A C 1
ATOM 958 O O . ARG A 1 121 ? -22.524 9.998 15.849 1.00 96.38 121 ARG A O 1
ATOM 965 N N . VAL A 1 122 ? -20.853 8.508 16.145 1.00 94.38 122 VAL A N 1
ATOM 966 C CA . VAL A 1 122 ? -19.794 9.491 16.435 1.00 94.38 122 VAL A CA 1
ATOM 967 C C . VAL A 1 122 ? -19.536 10.372 15.212 1.00 94.38 122 VAL A C 1
ATOM 969 O O . VAL A 1 122 ? -19.543 11.592 15.325 1.00 94.38 122 VAL A O 1
ATOM 972 N N . LEU A 1 123 ? -19.401 9.767 14.028 1.00 95.50 123 LEU A N 1
ATOM 973 C CA . LEU A 1 123 ? -19.244 10.487 12.764 1.00 95.50 123 LEU A CA 1
ATOM 974 C C . LEU A 1 123 ? -20.393 11.476 12.530 1.00 95.50 123 LEU A C 1
ATOM 976 O O . LEU A 1 123 ? -20.145 12.641 12.239 1.00 95.50 123 LEU A O 1
ATOM 980 N N . LEU A 1 124 ? -21.643 11.033 12.686 1.00 95.94 124 LEU A N 1
ATOM 981 C CA . LEU A 1 124 ? -22.814 11.891 12.497 1.00 95.94 124 LEU A CA 1
ATOM 982 C C . LEU A 1 124 ? -22.853 13.043 13.512 1.00 95.94 124 LEU A C 1
ATOM 984 O O . LEU A 1 124 ? -23.176 14.163 13.135 1.00 95.94 124 LEU A O 1
ATOM 988 N N . GLN A 1 125 ? -22.497 12.799 14.776 1.00 94.94 125 GLN A N 1
ATOM 989 C CA . GLN A 1 125 ? -22.410 13.853 15.795 1.00 94.94 125 GLN A CA 1
ATOM 990 C C . GLN A 1 125 ? -21.339 14.898 15.462 1.00 94.94 125 GLN A C 1
ATOM 992 O O . GLN A 1 125 ? -21.587 16.096 15.600 1.00 94.94 125 GLN A O 1
ATOM 997 N N . ASN A 1 126 ? -20.175 14.454 14.989 1.00 93.06 126 ASN A N 1
ATOM 998 C CA . ASN A 1 126 ? -19.094 15.345 14.581 1.00 93.06 126 ASN A CA 1
ATOM 999 C C . ASN A 1 126 ? -19.491 16.177 13.351 1.00 93.06 126 ASN A C 1
ATOM 1001 O O . ASN A 1 126 ? -19.339 17.393 13.369 1.00 93.06 126 ASN A O 1
ATOM 1005 N N . LEU A 1 127 ? -20.086 15.552 12.328 1.00 95.06 127 LEU A N 1
ATOM 1006 C CA . LEU A 1 127 ? -20.560 16.248 11.122 1.00 95.06 127 LEU A CA 1
ATOM 1007 C C . LEU A 1 127 ? -21.665 17.271 11.413 1.00 95.06 127 LEU A C 1
ATOM 1009 O O . LEU A 1 127 ? -21.727 18.301 10.753 1.00 95.06 127 LEU A O 1
ATOM 1013 N N . LEU A 1 128 ? -22.531 17.001 12.396 1.00 95.00 128 LEU A N 1
ATOM 1014 C CA . LEU A 1 128 ? -23.536 17.968 12.852 1.00 95.00 128 LEU A CA 1
ATOM 1015 C C . LEU A 1 128 ? -22.919 19.151 13.606 1.00 95.00 128 LEU A C 1
ATOM 1017 O O . LEU A 1 128 ? -23.541 20.207 13.685 1.00 95.00 128 LEU A O 1
ATOM 1021 N N . SER A 1 129 ? -21.732 18.959 14.183 1.00 92.88 129 SER A N 1
ATOM 1022 C CA . SER A 1 129 ? -21.027 19.980 14.956 1.00 92.88 129 SER A CA 1
ATOM 1023 C C . SER A 1 129 ? -20.177 20.882 14.055 1.00 92.88 129 SER A C 1
ATOM 1025 O O . SER A 1 129 ? -20.174 22.094 14.256 1.00 92.88 129 SER A O 1
ATOM 1027 N N . ASP A 1 130 ? -19.493 20.315 13.055 1.00 91.31 130 ASP A N 1
ATOM 1028 C CA . ASP A 1 130 ? -18.730 21.071 12.055 1.00 91.31 130 ASP A CA 1
ATOM 1029 C C . ASP A 1 130 ? -18.673 20.342 10.700 1.00 91.31 130 ASP A C 1
ATOM 1031 O O . ASP A 1 130 ? -17.967 19.353 10.520 1.00 91.31 130 ASP A O 1
ATOM 1035 N N . GLU A 1 131 ? -19.399 20.833 9.698 1.00 85.50 131 GLU A N 1
ATOM 1036 C CA . GLU A 1 131 ? -19.396 20.215 8.366 1.00 85.50 131 GLU A CA 1
ATOM 1037 C C . GLU A 1 131 ? -18.073 20.439 7.604 1.00 85.50 131 GLU A C 1
ATOM 1039 O O . GLU A 1 131 ? -17.751 19.684 6.683 1.00 85.50 131 GLU A O 1
ATOM 1044 N N . LYS A 1 132 ? -17.275 21.451 7.975 1.00 90.25 132 LYS A N 1
ATOM 1045 C CA . LYS A 1 132 ? -16.054 21.816 7.236 1.00 90.25 132 LYS A CA 1
ATOM 1046 C C . LYS A 1 132 ? -14.931 20.797 7.418 1.00 90.25 132 LYS A C 1
ATOM 1048 O O . LYS A 1 132 ? -14.131 20.618 6.507 1.00 90.25 132 LYS A O 1
ATOM 1053 N N . GLU A 1 133 ? -14.936 20.074 8.535 1.00 91.25 133 GLU A N 1
ATOM 1054 C CA . GLU A 1 133 ? -13.954 19.036 8.882 1.00 91.25 133 GLU A CA 1
ATOM 1055 C C . GLU A 1 133 ? -14.399 17.626 8.441 1.00 91.25 133 GLU A C 1
ATOM 1057 O O . GLU A 1 133 ? -13.990 16.602 8.994 1.00 91.25 133 GLU A O 1
ATOM 1062 N N . ARG A 1 134 ? -15.261 17.541 7.420 1.00 91.31 134 ARG A N 1
ATOM 1063 C CA . ARG A 1 134 ? -15.838 16.279 6.937 1.00 91.31 134 ARG A CA 1
ATOM 1064 C C . ARG A 1 134 ? -14.791 15.206 6.627 1.00 91.31 134 ARG A C 1
ATOM 1066 O O . ARG A 1 134 ? -14.980 14.052 7.015 1.00 91.31 134 ARG A O 1
ATOM 1073 N N . ASP A 1 135 ? -13.730 15.556 5.904 1.00 91.12 135 ASP A N 1
ATOM 1074 C CA . ASP A 1 135 ? -12.716 14.582 5.482 1.00 91.12 135 ASP A CA 1
ATOM 1075 C C . ASP A 1 135 ? -11.929 14.042 6.680 1.00 91.12 135 ASP A C 1
ATOM 1077 O O . ASP A 1 135 ? -11.691 12.833 6.763 1.00 91.12 135 ASP A O 1
ATOM 1081 N N . HIS A 1 136 ? -11.632 14.906 7.657 1.00 91.25 136 HIS A N 1
ATOM 1082 C CA . HIS A 1 136 ? -11.045 14.512 8.938 1.00 91.25 136 HIS A CA 1
ATOM 1083 C C . HIS A 1 136 ? -11.934 13.495 9.660 1.00 91.25 136 HIS A C 1
ATOM 1085 O O . HIS A 1 136 ? -11.488 12.402 10.020 1.00 91.25 136 HIS A O 1
ATOM 1091 N N . PHE A 1 137 ? -13.231 13.785 9.790 1.00 93.19 137 PHE A N 1
ATOM 1092 C CA . PHE A 1 137 ? -14.159 12.884 10.475 1.00 93.19 137 PHE A CA 1
ATOM 1093 C C . PHE A 1 137 ? -14.349 11.545 9.756 1.00 93.19 137 PHE A C 1
ATOM 1095 O O . PHE A 1 137 ? -14.441 10.507 10.417 1.00 93.19 137 PHE A O 1
ATOM 1102 N N . LEU A 1 138 ? -14.356 11.526 8.420 1.00 94.19 138 LEU A N 1
ATOM 1103 C CA . LEU A 1 138 ? -14.395 10.287 7.634 1.00 94.19 138 LEU A CA 1
ATOM 1104 C C . LEU A 1 138 ? -13.111 9.457 7.796 1.00 94.19 138 LEU A C 1
ATOM 1106 O O . LEU A 1 138 ? -13.176 8.224 7.912 1.00 94.19 138 LEU A O 1
ATOM 1110 N N . GLY A 1 139 ? -11.956 10.126 7.847 1.00 92.62 139 GLY A N 1
ATOM 1111 C CA . GLY A 1 139 ? -10.667 9.512 8.152 1.00 92.62 139 GLY A CA 1
ATOM 1112 C C . GLY A 1 139 ? -10.677 8.860 9.533 1.00 92.62 139 GLY A C 1
ATOM 1113 O O . GLY A 1 139 ? -10.459 7.648 9.654 1.00 92.62 139 GLY A O 1
ATOM 1114 N N . ARG A 1 140 ? -11.045 9.625 10.567 1.00 92.75 140 ARG A N 1
ATOM 1115 C CA . ARG A 1 140 ? -11.148 9.139 11.949 1.00 92.75 140 ARG A CA 1
ATOM 1116 C C . ARG A 1 140 ? -12.144 7.990 12.096 1.00 92.75 140 ARG A C 1
ATOM 1118 O O . ARG A 1 140 ? -11.841 7.019 12.791 1.00 92.75 140 ARG A O 1
ATOM 1125 N N . PHE A 1 141 ? -13.304 8.058 11.443 1.00 95.12 141 PHE A N 1
ATOM 1126 C CA . PHE A 1 141 ? -14.296 6.977 11.426 1.00 95.12 141 PHE A CA 1
ATOM 1127 C C . PHE A 1 141 ? -13.685 5.661 10.926 1.00 95.12 141 PHE A C 1
ATOM 1129 O O . PHE A 1 141 ? -13.783 4.623 11.588 1.00 95.12 141 PHE A O 1
ATOM 1136 N N . SER A 1 142 ? -12.992 5.717 9.787 1.00 95.25 142 SER A N 1
ATOM 1137 C CA . SER A 1 142 ? -12.356 4.547 9.174 1.00 95.25 142 SER A CA 1
ATOM 1138 C C . SER A 1 142 ? -11.252 3.977 10.069 1.00 95.25 142 SER A C 1
ATOM 1140 O O . SER A 1 142 ? -11.212 2.770 10.326 1.00 95.25 142 SER A O 1
ATOM 1142 N N . ILE A 1 143 ? -10.392 4.850 10.600 1.00 94.50 143 ILE A N 1
ATOM 1143 C CA . ILE A 1 143 ? -9.290 4.484 11.496 1.00 94.50 143 ILE A CA 1
ATOM 1144 C C . ILE A 1 143 ? -9.819 3.845 12.790 1.00 94.50 143 ILE A C 1
ATOM 1146 O O . ILE A 1 143 ? -9.317 2.798 13.205 1.00 94.50 143 ILE A O 1
ATOM 1150 N N . SER A 1 144 ? -10.877 4.405 13.381 1.00 95.00 144 SER A N 1
ATOM 1151 C CA . SER A 1 144 ? -11.493 3.905 14.620 1.00 95.00 144 SER A CA 1
ATOM 1152 C C . SER A 1 144 ? -12.051 2.495 14.457 1.00 95.00 144 SER A C 1
ATOM 1154 O O . SER A 1 144 ? -11.808 1.638 15.308 1.00 95.00 144 SER A O 1
ATOM 1156 N N . ILE A 1 145 ? -12.717 2.206 13.334 1.00 95.50 145 ILE A N 1
ATOM 1157 C CA . ILE A 1 145 ? -13.200 0.852 13.031 1.00 95.50 145 ILE A CA 1
ATOM 1158 C C . ILE A 1 145 ? -12.029 -0.122 12.896 1.00 95.50 145 ILE A C 1
ATOM 1160 O O . ILE A 1 145 ? -12.039 -1.188 13.517 1.00 95.50 145 ILE A O 1
ATOM 1164 N N . ILE A 1 146 ? -11.020 0.236 12.095 1.00 93.38 146 ILE A N 1
ATOM 1165 C CA . ILE A 1 146 ? -9.871 -0.633 11.824 1.00 93.38 146 ILE A CA 1
ATOM 1166 C C . ILE A 1 146 ? -9.127 -0.938 13.122 1.00 93.38 146 ILE A C 1
ATOM 1168 O O . ILE A 1 146 ? -8.911 -2.107 13.419 1.00 93.38 146 ILE A O 1
ATOM 1172 N N . ILE A 1 147 ? -8.794 0.070 13.931 1.00 92.81 147 ILE A N 1
ATOM 1173 C CA . ILE A 1 147 ? -8.108 -0.116 15.216 1.00 92.81 147 ILE A CA 1
ATOM 1174 C C . ILE A 1 147 ? -8.962 -0.921 16.187 1.00 92.81 147 ILE A C 1
ATOM 1176 O O . ILE A 1 147 ? -8.434 -1.800 16.872 1.00 92.81 147 ILE A O 1
ATOM 1180 N N . LYS A 1 148 ? -10.271 -0.663 16.256 1.00 93.12 148 LYS A N 1
ATOM 1181 C CA . LYS A 1 148 ? -11.134 -1.393 17.182 1.00 93.12 148 LYS A CA 1
ATOM 1182 C C . LYS A 1 148 ? -11.191 -2.870 16.836 1.00 93.12 148 LYS A C 1
ATOM 1184 O O . LYS A 1 148 ? -11.083 -3.705 17.732 1.00 93.12 148 LYS A O 1
ATOM 1189 N N . ILE A 1 149 ? -11.299 -3.196 15.549 1.00 91.75 149 ILE A N 1
ATOM 1190 C CA . ILE A 1 149 ? -11.244 -4.580 15.084 1.00 91.75 149 ILE A CA 1
ATOM 1191 C C . ILE A 1 149 ? -9.841 -5.148 15.299 1.00 91.75 149 ILE A C 1
ATOM 1193 O O . ILE A 1 149 ? -9.717 -6.245 15.830 1.00 91.75 149 ILE A O 1
ATOM 1197 N N . MET A 1 150 ? -8.786 -4.422 14.918 1.00 87.94 150 MET A N 1
ATOM 1198 C CA . MET A 1 150 ? -7.407 -4.915 14.893 1.00 87.94 150 MET A CA 1
ATOM 1199 C C . MET A 1 150 ? -6.769 -5.081 16.278 1.00 87.94 150 MET A C 1
ATOM 1201 O O . MET A 1 150 ? -6.062 -6.046 16.542 1.00 87.94 150 MET A O 1
ATOM 1205 N N . CYS A 1 151 ? -7.006 -4.131 17.165 1.00 88.06 151 CYS A N 1
ATOM 1206 C CA . CYS A 1 151 ? -6.319 -4.042 18.445 1.00 88.06 151 CYS A CA 1
ATOM 1207 C C . CYS A 1 151 ? -7.269 -4.237 19.622 1.00 88.06 151 CYS A C 1
ATOM 1209 O O . CYS A 1 151 ? -6.799 -4.406 20.738 1.00 88.06 151 CYS A O 1
ATOM 1211 N N . GLY A 1 152 ? -8.588 -4.170 19.415 1.00 88.50 152 GLY A N 1
ATOM 1212 C CA . GLY A 1 152 ? -9.561 -4.066 20.509 1.00 88.50 152 GLY A CA 1
ATOM 1213 C C . GLY A 1 152 ? -9.601 -2.677 21.161 1.00 88.50 152 GLY A C 1
ATOM 1214 O O . GLY A 1 152 ? -10.457 -2.423 22.014 1.00 88.50 152 GLY A O 1
ATOM 1215 N N . HIS A 1 153 ? -8.727 -1.761 20.736 1.00 90.81 153 HIS A N 1
ATOM 1216 C CA . HIS A 1 153 ? -8.576 -0.415 21.286 1.00 90.81 153 HIS A CA 1
ATOM 1217 C C . HIS A 1 153 ? -9.680 0.525 20.798 1.00 90.81 153 HIS A C 1
ATOM 1219 O O . HIS A 1 153 ? -10.077 0.472 19.639 1.00 90.81 153 HIS A O 1
ATOM 1225 N N . GLN A 1 154 ? -10.203 1.362 21.690 1.00 91.19 154 GLN A N 1
ATOM 1226 C CA . GLN A 1 154 ? -11.233 2.343 21.355 1.00 91.19 154 GLN A CA 1
ATOM 1227 C C . GLN A 1 154 ? -10.611 3.736 21.329 1.00 91.19 154 GLN A C 1
ATOM 1229 O O . GLN A 1 154 ? -10.284 4.270 22.389 1.00 91.19 154 GLN A O 1
ATOM 1234 N N . ILE A 1 155 ? -10.539 4.345 20.146 1.00 90.19 155 ILE A N 1
ATOM 1235 C CA . ILE A 1 155 ? -10.179 5.759 20.041 1.00 90.19 155 ILE A CA 1
ATOM 1236 C C . ILE A 1 155 ? -11.301 6.575 20.675 1.00 90.19 155 ILE A C 1
ATOM 1238 O O . ILE A 1 155 ? -12.466 6.461 20.284 1.00 90.19 155 ILE A O 1
ATOM 1242 N N . SER A 1 156 ? -10.941 7.361 21.684 1.00 84.88 156 SER A N 1
ATOM 1243 C CA . SER A 1 156 ? -11.894 8.166 22.456 1.00 84.88 156 SER A CA 1
ATOM 1244 C C . SER A 1 156 ? -11.602 9.665 22.381 1.00 84.88 156 SER A C 1
ATOM 1246 O O . SER A 1 156 ? -12.515 10.448 22.624 1.00 84.88 156 SER A O 1
ATOM 1248 N N . SER A 1 157 ? -10.387 10.069 21.997 1.00 87.56 157 SER A N 1
ATOM 1249 C CA . SER A 1 157 ? -10.034 11.472 21.752 1.00 87.56 157 SER A CA 1
ATOM 1250 C C . SER A 1 157 ? -9.118 11.611 20.531 1.00 87.56 157 SER A C 1
ATOM 1252 O O . SER A 1 157 ? -8.615 10.609 20.015 1.00 87.56 157 SER A O 1
ATOM 1254 N N . GLU A 1 158 ? -8.970 12.841 20.041 1.00 84.06 158 GLU A N 1
ATOM 1255 C CA . GLU A 1 158 ? -8.125 13.175 18.883 1.00 84.06 158 GLU A CA 1
ATOM 1256 C C . GLU A 1 158 ? -6.627 13.088 19.228 1.00 84.06 158 GLU A C 1
ATOM 1258 O O . GLU A 1 158 ? -5.790 12.893 18.358 1.00 84.06 158 GLU A O 1
ATOM 1263 N N . GLU A 1 159 ? -6.286 13.152 20.513 1.00 88.81 159 GLU A N 1
ATOM 1264 C CA . GLU A 1 159 ? -4.920 13.048 21.034 1.00 88.81 159 GLU A CA 1
ATOM 1265 C C . GLU A 1 159 ? -4.474 11.591 21.243 1.00 88.81 159 GLU A C 1
ATOM 1267 O O . GLU A 1 159 ? -3.457 11.328 21.893 1.00 88.81 159 GLU A O 1
ATOM 1272 N N . ASP A 1 160 ? -5.240 10.617 20.735 1.00 90.06 160 ASP A N 1
ATOM 1273 C CA . ASP A 1 160 ? -4.878 9.208 20.832 1.00 90.06 160 ASP A CA 1
ATOM 1274 C C . ASP A 1 160 ? -3.537 8.967 20.113 1.00 90.06 160 ASP A C 1
ATOM 1276 O O . ASP A 1 160 ? -3.433 9.178 18.900 1.00 90.06 160 ASP A O 1
ATOM 1280 N N . PRO A 1 161 ? -2.494 8.478 20.811 1.00 9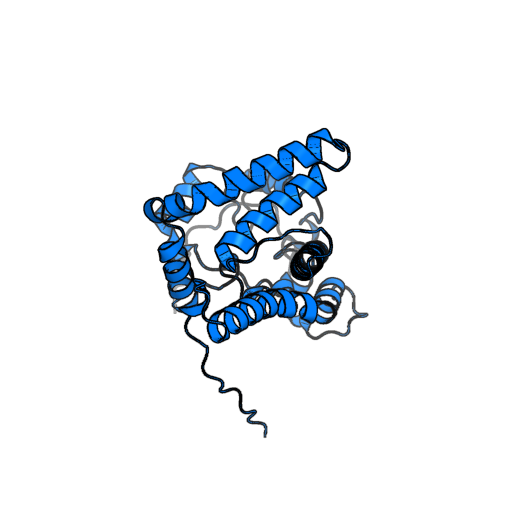1.25 161 PRO A N 1
ATOM 1281 C CA . PRO A 1 161 ? -1.181 8.312 20.200 1.00 91.25 161 PRO A CA 1
ATOM 1282 C C . PRO A 1 161 ? -1.188 7.394 18.974 1.00 91.25 161 PRO A C 1
ATOM 1284 O O . PRO A 1 161 ? -0.347 7.551 18.088 1.00 91.25 161 PRO A O 1
ATOM 1287 N N . LEU A 1 162 ? -2.110 6.427 18.906 1.00 91.06 162 LEU A N 1
ATOM 1288 C CA . LEU A 1 162 ? -2.212 5.526 17.765 1.00 91.06 162 LEU A CA 1
ATOM 1289 C C . LEU A 1 162 ? -2.793 6.227 16.530 1.00 91.06 162 LEU A C 1
ATOM 1291 O O . LEU A 1 162 ? -2.395 5.889 15.414 1.00 91.06 162 LEU A O 1
ATOM 1295 N N . LEU A 1 163 ? -3.678 7.212 16.716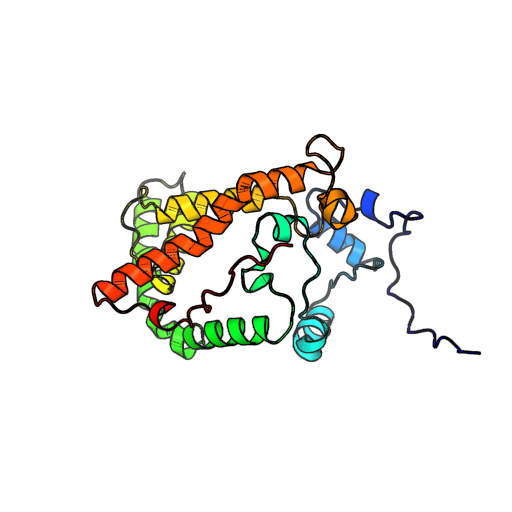 1.00 91.50 163 LEU A N 1
ATOM 1296 C CA . LEU A 1 163 ? -4.200 8.030 15.622 1.00 91.50 163 LEU A CA 1
ATOM 1297 C C . LEU A 1 163 ? -3.054 8.800 14.953 1.00 91.50 163 LEU A C 1
ATOM 1299 O O . LEU A 1 163 ? -2.824 8.628 13.756 1.00 91.50 163 LEU A O 1
ATOM 1303 N N . HIS A 1 164 ? -2.235 9.495 15.745 1.00 91.44 164 HIS A N 1
ATOM 1304 C CA . HIS A 1 164 ? -1.062 10.214 15.239 1.00 91.44 164 HIS A CA 1
ATOM 1305 C C . HIS A 1 164 ? -0.050 9.301 14.535 1.00 91.44 164 HIS A C 1
ATOM 1307 O O . HIS A 1 164 ? 0.484 9.657 13.487 1.00 91.44 164 HIS A O 1
ATOM 1313 N N . VAL A 1 165 ? 0.205 8.095 15.060 1.00 94.56 165 VAL A N 1
ATOM 1314 C CA . VAL A 1 165 ? 1.103 7.126 14.403 1.00 94.56 165 VAL A CA 1
ATOM 1315 C C . VAL A 1 165 ? 0.581 6.719 13.020 1.00 94.56 165 VAL A C 1
ATOM 1317 O O . VAL A 1 165 ? 1.374 6.553 12.089 1.00 94.56 165 VAL A O 1
ATOM 1320 N N . ILE A 1 166 ? -0.734 6.550 12.866 1.00 93.88 166 ILE A N 1
ATOM 1321 C CA . ILE A 1 166 ? -1.349 6.200 11.580 1.00 93.88 166 ILE A CA 1
ATOM 1322 C C . ILE A 1 166 ? -1.303 7.377 10.611 1.00 93.88 166 ILE A C 1
ATOM 1324 O O . ILE A 1 166 ? -0.925 7.178 9.458 1.00 93.88 166 ILE A O 1
ATOM 1328 N N . GLU A 1 167 ? -1.638 8.582 11.063 1.00 92.44 167 GLU A N 1
ATOM 1329 C CA . GLU A 1 167 ? -1.596 9.800 10.246 1.00 92.44 167 GLU A CA 1
ATOM 1330 C C . GLU A 1 167 ? -0.177 10.099 9.752 1.00 92.44 167 GLU A C 1
ATOM 1332 O O . GLU A 1 167 ? 0.040 10.325 8.558 1.00 92.44 167 GLU A O 1
ATOM 1337 N N . GLU A 1 168 ? 0.822 10.004 10.636 1.00 94.75 168 GLU A N 1
ATOM 1338 C CA . GLU A 1 168 ? 2.231 10.159 10.272 1.00 94.75 168 GLU A CA 1
ATOM 1339 C C . GLU A 1 168 ? 2.657 9.136 9.217 1.00 94.75 168 GLU A C 1
ATOM 1341 O O . GLU A 1 168 ? 3.394 9.472 8.282 1.00 94.75 168 GLU A O 1
ATOM 1346 N N . ALA A 1 169 ? 2.218 7.883 9.353 1.00 95.38 169 ALA A N 1
ATOM 1347 C CA . ALA A 1 169 ? 2.534 6.832 8.398 1.00 95.38 169 ALA A CA 1
ATOM 1348 C C . ALA A 1 169 ? 1.806 7.024 7.059 1.00 95.38 169 ALA A C 1
ATOM 1350 O O . ALA A 1 169 ? 2.423 6.830 6.013 1.00 95.38 169 ALA A O 1
ATOM 1351 N N . ALA A 1 170 ? 0.541 7.446 7.072 1.00 93.44 170 ALA A N 1
ATOM 1352 C CA . ALA A 1 170 ? -0.229 7.752 5.869 1.00 93.44 170 ALA A CA 1
ATOM 1353 C C . ALA A 1 170 ? 0.415 8.902 5.083 1.00 93.44 170 ALA A C 1
ATOM 1355 O O . ALA A 1 170 ? 0.741 8.731 3.909 1.00 93.44 170 ALA A O 1
ATOM 1356 N N . SER A 1 171 ? 0.728 10.011 5.761 1.00 94.56 171 SER A N 1
ATOM 1357 C CA . SER A 1 171 ? 1.450 11.143 5.171 1.00 94.56 171 SER A CA 1
ATOM 1358 C C . SER A 1 171 ? 2.827 10.724 4.643 1.00 94.56 171 SER A C 1
ATOM 1360 O O . SER A 1 171 ? 3.250 11.128 3.560 1.00 94.56 171 SER A O 1
ATOM 1362 N N . THR A 1 172 ? 3.530 9.849 5.367 1.00 95.75 172 THR A N 1
ATOM 1363 C CA . THR A 1 172 ? 4.816 9.301 4.917 1.00 95.75 172 THR A CA 1
ATOM 1364 C C . THR A 1 172 ? 4.676 8.494 3.626 1.00 95.75 172 THR A C 1
ATOM 1366 O O . THR A 1 172 ? 5.530 8.596 2.750 1.00 95.75 172 THR A O 1
ATOM 1369 N N . MET A 1 173 ? 3.613 7.701 3.488 1.00 92.94 173 MET A N 1
ATOM 1370 C CA . MET A 1 173 ? 3.357 6.908 2.285 1.00 92.94 173 MET A CA 1
ATOM 1371 C C . MET A 1 173 ? 2.953 7.775 1.091 1.00 92.94 173 MET A C 1
ATOM 1373 O O . MET A 1 173 ? 3.434 7.533 -0.012 1.00 92.94 173 MET A O 1
ATOM 1377 N N . GLU A 1 174 ? 2.132 8.800 1.307 1.00 91.62 174 GLU A N 1
ATOM 1378 C CA . GLU A 1 174 ? 1.733 9.760 0.271 1.00 91.62 174 GLU A CA 1
ATOM 1379 C C . GLU A 1 174 ? 2.946 10.498 -0.319 1.00 91.62 174 GLU A C 1
ATOM 1381 O O . GLU A 1 174 ? 3.091 10.632 -1.534 1.00 91.62 174 GLU A O 1
ATOM 1386 N N . ASN A 1 175 ? 3.888 10.887 0.541 1.00 93.50 175 ASN A N 1
ATOM 1387 C CA . ASN A 1 175 ? 5.101 11.605 0.149 1.00 93.50 175 ASN A CA 1
ATOM 1388 C C . ASN A 1 175 ? 6.258 10.688 -0.295 1.00 93.50 175 ASN A C 1
ATOM 1390 O O . ASN A 1 175 ? 7.287 11.173 -0.772 1.00 93.50 175 ASN A O 1
ATOM 1394 N N . ALA A 1 176 ? 6.113 9.362 -0.175 1.00 91.88 176 ALA A N 1
ATOM 1395 C CA . ALA A 1 176 ? 7.117 8.399 -0.634 1.00 91.88 176 ALA A CA 1
ATOM 1396 C C . ALA A 1 176 ? 7.167 8.265 -2.165 1.00 91.88 176 ALA A C 1
ATOM 1398 O O . ALA A 1 176 ? 8.059 7.600 -2.687 1.00 91.88 176 ALA A O 1
ATOM 1399 N N . GLY A 1 177 ? 6.252 8.916 -2.884 1.00 88.31 177 GLY A N 1
ATOM 1400 C CA . GLY A 1 177 ? 6.162 8.862 -4.336 1.00 88.31 177 GLY A CA 1
ATOM 1401 C C . GLY A 1 177 ? 5.316 7.689 -4.841 1.00 88.31 177 GLY A C 1
ATOM 1402 O O . GLY A 1 177 ? 5.002 6.757 -4.094 1.00 88.31 177 GLY A O 1
ATOM 1403 N N . PRO A 1 178 ? 4.921 7.730 -6.123 1.00 84.12 178 PRO A N 1
ATOM 1404 C CA . PRO A 1 178 ? 4.037 6.731 -6.706 1.00 84.12 178 PRO A CA 1
ATOM 1405 C C . PRO A 1 178 ? 4.707 5.342 -6.753 1.00 84.12 178 PRO A C 1
ATOM 1407 O O . PRO A 1 178 ? 5.854 5.231 -7.203 1.00 84.12 178 PRO A O 1
ATOM 1410 N N . PRO A 1 179 ? 4.010 4.262 -6.347 1.00 81.75 179 PRO A N 1
ATOM 1411 C CA . PRO A 1 179 ? 4.572 2.916 -6.368 1.00 81.75 179 PRO A CA 1
ATOM 1412 C C . PRO A 1 179 ? 5.001 2.504 -7.781 1.00 81.75 179 PRO A C 1
ATOM 1414 O O . P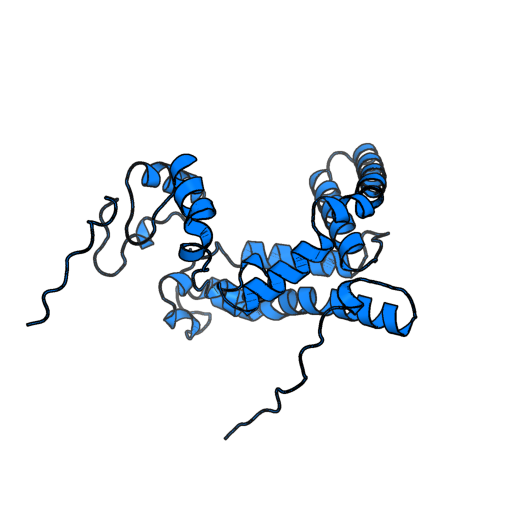RO A 1 179 ? 4.184 2.478 -8.700 1.00 81.75 179 PRO A O 1
ATOM 1417 N N . GLY A 1 180 ? 6.273 2.138 -7.959 1.00 83.00 180 GLY A N 1
ATOM 1418 C CA . GLY A 1 180 ? 6.781 1.640 -9.241 1.00 83.00 180 GLY A CA 1
ATOM 1419 C C . GLY A 1 180 ? 7.007 2.725 -10.297 1.00 83.00 180 GLY A C 1
ATOM 1420 O O . GLY A 1 180 ? 7.298 2.389 -11.441 1.00 83.00 180 GLY A O 1
ATOM 1421 N N . ASN A 1 181 ? 6.880 4.003 -9.927 1.00 85.88 181 ASN A N 1
ATOM 1422 C CA . ASN A 1 181 ? 7.074 5.147 -10.819 1.00 85.88 181 ASN A CA 1
ATOM 1423 C C . ASN A 1 181 ? 8.032 6.188 -10.205 1.00 85.88 181 ASN A C 1
ATOM 1425 O O . ASN A 1 181 ? 7.890 7.392 -10.403 1.00 85.88 181 ASN A O 1
ATOM 1429 N N . THR A 1 182 ? 9.022 5.728 -9.436 1.00 89.31 182 THR A N 1
ATOM 1430 C CA . THR A 1 182 ? 10.151 6.553 -8.982 1.00 89.31 182 THR A CA 1
ATOM 1431 C C . THR A 1 182 ? 11.415 6.230 -9.784 1.00 89.31 182 THR A C 1
ATOM 1433 O O . THR A 1 182 ? 11.562 5.137 -10.330 1.00 89.31 182 THR A O 1
ATOM 1436 N N . ALA A 1 183 ? 12.381 7.153 -9.845 1.00 90.38 183 ALA A N 1
ATOM 1437 C CA . ALA A 1 183 ? 13.628 6.919 -10.586 1.00 90.38 183 ALA A CA 1
ATOM 1438 C C . ALA A 1 183 ? 14.398 5.681 -10.089 1.00 90.38 183 ALA A C 1
ATOM 1440 O O . ALA A 1 183 ? 15.000 4.974 -10.893 1.00 90.38 183 ALA A O 1
ATOM 1441 N N . VAL A 1 184 ? 14.332 5.376 -8.788 1.00 91.50 184 VAL A N 1
ATOM 1442 C CA . VAL A 1 184 ? 14.944 4.166 -8.218 1.00 91.50 184 VAL A CA 1
ATOM 1443 C C . VAL A 1 184 ? 14.150 2.890 -8.510 1.00 91.50 184 VAL A C 1
ATOM 1445 O O . VAL A 1 184 ? 14.728 1.812 -8.450 1.00 91.50 184 VAL A O 1
ATOM 1448 N N . ASP A 1 185 ? 12.863 2.981 -8.862 1.00 88.69 185 ASP A N 1
ATOM 1449 C CA . ASP A 1 185 ? 12.104 1.823 -9.356 1.00 88.69 185 ASP A CA 1
ATOM 1450 C C . ASP A 1 185 ? 12.503 1.483 -10.802 1.00 88.69 185 ASP A C 1
ATOM 1452 O O . ASP A 1 185 ? 12.627 0.309 -11.147 1.00 88.69 185 ASP A O 1
ATOM 1456 N N . PHE A 1 186 ? 12.773 2.496 -11.635 1.00 86.12 186 PHE A N 1
ATOM 1457 C CA . PHE A 1 186 ? 13.282 2.296 -12.999 1.00 86.12 186 PHE A CA 1
ATOM 1458 C C . PHE A 1 186 ? 14.757 1.883 -13.029 1.00 86.12 186 PHE A C 1
ATOM 1460 O O . PHE A 1 186 ? 15.153 1.037 -13.831 1.00 86.12 186 PHE A O 1
ATOM 1467 N N . PHE A 1 187 ? 15.570 2.461 -12.143 1.00 90.12 187 PHE A N 1
ATOM 1468 C CA . PHE A 1 187 ? 17.010 2.232 -12.060 1.00 90.12 187 PHE A CA 1
ATOM 1469 C C . PHE A 1 187 ? 17.404 1.824 -10.632 1.00 90.12 187 PHE A C 1
ATOM 1471 O O . PHE A 1 187 ? 17.920 2.648 -9.870 1.00 90.12 187 PHE A O 1
ATOM 1478 N N . PRO A 1 188 ? 17.218 0.545 -10.246 1.00 91.12 188 PRO A N 1
ATOM 1479 C CA . PRO A 1 188 ? 17.421 0.087 -8.869 1.00 91.12 188 PRO A CA 1
ATOM 1480 C C . PRO A 1 188 ? 18.804 0.361 -8.278 1.00 91.12 188 PRO A C 1
ATOM 1482 O O . PRO A 1 188 ? 18.925 0.472 -7.063 1.00 91.12 188 PRO A O 1
ATOM 1485 N N . PHE A 1 189 ? 19.855 0.498 -9.091 1.00 93.56 189 PHE A N 1
ATOM 1486 C CA . PHE A 1 189 ? 21.199 0.824 -8.600 1.00 93.56 189 PHE A CA 1
ATOM 1487 C C . PHE A 1 189 ? 21.292 2.230 -7.977 1.00 93.56 189 PHE A C 1
ATOM 1489 O O . PHE A 1 189 ? 22.144 2.461 -7.120 1.00 93.56 189 PHE A O 1
ATOM 1496 N N . LEU A 1 190 ? 20.386 3.152 -8.330 1.00 94.81 190 LEU A N 1
ATOM 1497 C CA . LEU A 1 190 ? 20.314 4.488 -7.728 1.00 94.81 190 LEU A CA 1
ATOM 1498 C C . LEU A 1 190 ? 19.984 4.439 -6.226 1.00 94.81 190 LEU A C 1
ATOM 1500 O O . LEU A 1 190 ? 20.267 5.387 -5.498 1.00 94.81 190 LEU A O 1
ATOM 1504 N N . GLN A 1 191 ? 19.465 3.317 -5.715 1.00 94.56 191 GLN A N 1
ATOM 1505 C CA . GLN A 1 191 ? 19.252 3.123 -4.279 1.00 94.56 191 GLN A CA 1
ATOM 1506 C C . GLN A 1 191 ? 20.551 3.096 -3.453 1.00 94.56 191 GLN A C 1
ATOM 1508 O O . GLN A 1 191 ? 20.475 3.066 -2.229 1.00 94.56 191 GLN A O 1
ATOM 1513 N N . TYR A 1 192 ? 21.728 3.065 -4.074 1.00 95.50 192 TYR A N 1
ATOM 1514 C CA . TYR A 1 192 ? 23.013 3.110 -3.367 1.00 95.50 192 TYR A CA 1
ATOM 1515 C C . TYR A 1 192 ? 23.692 4.478 -3.466 1.00 95.50 192 TYR A C 1
ATOM 1517 O O . TYR A 1 192 ? 24.742 4.693 -2.867 1.00 95.50 192 TYR A O 1
ATOM 1525 N N . PHE A 1 193 ? 23.096 5.411 -4.210 1.00 96.31 193 PHE A N 1
ATOM 1526 C CA . PHE A 1 193 ? 23.681 6.720 -4.448 1.00 96.31 193 PHE A CA 1
ATOM 1527 C C . PHE A 1 193 ? 23.399 7.672 -3.270 1.00 96.31 193 PHE A C 1
ATOM 1529 O O . PHE A 1 193 ? 22.397 7.506 -2.556 1.00 96.31 193 PHE A O 1
ATOM 1536 N N . PRO A 1 194 ? 24.269 8.677 -3.053 1.00 95.44 194 PRO A N 1
ATOM 1537 C CA . PRO A 1 194 ? 24.059 9.706 -2.040 1.00 95.44 194 PRO A CA 1
ATOM 1538 C C . PRO A 1 194 ? 22.762 10.486 -2.263 1.00 95.44 194 PRO A C 1
ATOM 1540 O O . PRO A 1 194 ? 22.351 10.690 -3.399 1.00 95.44 194 PRO A O 1
ATOM 1543 N N . SER A 1 195 ? 22.168 11.010 -1.188 1.00 94.56 195 SER A N 1
ATOM 1544 C CA . SER A 1 195 ? 20.882 11.727 -1.233 1.00 94.56 195 SER A CA 1
ATOM 1545 C C . SER A 1 195 ? 20.854 12.967 -2.138 1.00 94.56 195 SER A C 1
ATOM 1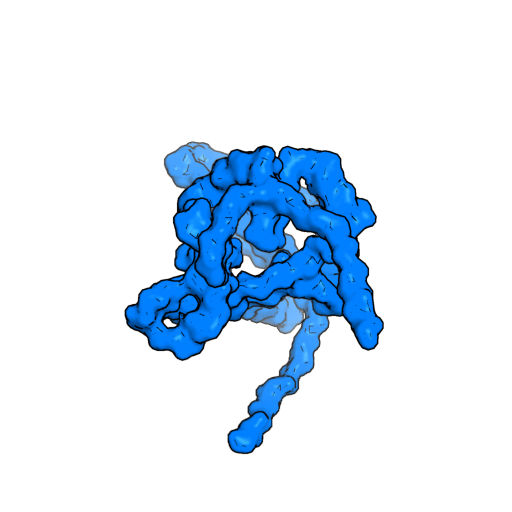547 O O . SER A 1 195 ? 19.769 13.388 -2.530 1.00 94.56 195 SER A O 1
ATOM 1549 N N . TRP A 1 196 ? 22.013 13.559 -2.448 1.00 94.25 196 TRP A N 1
ATOM 1550 C CA . TRP A 1 196 ? 22.129 14.725 -3.332 1.00 94.25 196 TRP A CA 1
ATOM 1551 C C . TRP A 1 196 ? 22.081 14.364 -4.824 1.00 94.25 196 TRP A C 1
ATOM 1553 O O . TRP A 1 196 ? 21.939 15.257 -5.657 1.00 94.25 196 TRP A O 1
ATOM 1563 N N . PHE A 1 197 ? 22.223 13.084 -5.180 1.00 96.62 197 PHE A N 1
ATOM 1564 C CA . PHE A 1 197 ? 22.308 12.669 -6.574 1.00 96.62 197 PHE A CA 1
ATOM 1565 C C . PHE A 1 197 ? 20.944 12.794 -7.288 1.00 96.62 197 PHE A C 1
ATOM 1567 O O . PHE A 1 197 ? 19.899 12.481 -6.706 1.00 96.62 197 PHE A O 1
ATOM 1574 N N . PRO A 1 198 ? 20.902 13.221 -8.564 1.00 93.25 198 PRO A N 1
ATOM 1575 C CA . PRO A 1 198 ? 19.646 13.321 -9.302 1.00 93.25 198 PRO A CA 1
ATOM 1576 C C . PRO A 1 198 ? 18.871 11.994 -9.331 1.00 93.25 198 PRO A C 1
ATOM 1578 O O . PRO A 1 198 ? 19.410 10.944 -9.671 1.00 93.25 198 PRO A O 1
ATOM 1581 N N . GLY A 1 199 ? 17.585 12.034 -8.975 1.00 91.06 199 GLY A N 1
ATOM 1582 C CA . GLY A 1 199 ? 16.718 10.848 -8.947 1.00 91.06 199 GLY A CA 1
ATOM 1583 C C . GLY A 1 199 ? 16.727 10.055 -7.633 1.00 91.06 199 GLY A C 1
ATOM 1584 O O . GLY A 1 199 ? 15.938 9.124 -7.493 1.00 91.06 199 GLY A O 1
ATOM 1585 N N . THR A 1 200 ? 17.529 10.428 -6.628 1.00 95.56 200 THR A N 1
ATOM 1586 C CA . THR A 1 200 ? 17.533 9.728 -5.326 1.00 95.56 200 THR A CA 1
ATOM 1587 C C . THR A 1 200 ? 16.604 10.335 -4.278 1.00 95.56 200 THR A C 1
ATOM 1589 O O . THR A 1 200 ? 16.589 9.853 -3.146 1.00 95.56 200 THR A O 1
ATOM 1592 N N . TYR A 1 201 ? 15.825 11.368 -4.622 1.00 94.81 201 TYR A N 1
ATOM 1593 C CA . TYR A 1 201 ? 14.957 12.091 -3.680 1.00 94.81 201 TYR A CA 1
ATOM 1594 C C . TYR A 1 201 ? 14.049 11.147 -2.877 1.00 94.81 201 TYR A C 1
ATOM 1596 O O . TYR A 1 201 ? 14.126 11.115 -1.649 1.00 94.81 201 TYR A O 1
ATOM 1604 N N . TYR A 1 202 ? 13.260 10.310 -3.558 1.00 95.00 202 TYR A N 1
ATOM 1605 C CA . TYR A 1 202 ? 12.332 9.390 -2.894 1.00 95.00 202 TYR A CA 1
ATOM 1606 C C . TYR A 1 202 ? 13.043 8.297 -2.091 1.00 95.00 202 TYR A C 1
ATOM 1608 O O . TYR A 1 202 ? 12.586 7.936 -1.011 1.00 95.00 202 TYR A O 1
ATOM 1616 N N . ALA A 1 203 ? 14.206 7.820 -2.542 1.00 95.81 203 ALA A N 1
ATOM 1617 C CA . ALA A 1 203 ? 15.012 6.881 -1.763 1.00 95.81 203 ALA A CA 1
ATOM 1618 C C . ALA A 1 203 ? 15.565 7.522 -0.481 1.00 95.81 203 ALA A C 1
ATOM 1620 O O . ALA A 1 203 ? 15.545 6.900 0.581 1.00 95.81 203 ALA A O 1
ATOM 1621 N N . ALA A 1 204 ? 16.029 8.772 -0.550 1.00 96.62 204 ALA A N 1
ATOM 1622 C CA . ALA A 1 204 ? 16.472 9.523 0.619 1.00 96.62 204 ALA A CA 1
ATOM 1623 C C . ALA A 1 204 ? 15.310 9.787 1.590 1.00 96.62 204 ALA A C 1
ATOM 1625 O O . ALA A 1 204 ? 15.452 9.551 2.792 1.00 96.62 204 ALA A O 1
ATOM 1626 N N . TYR A 1 205 ? 14.152 10.200 1.067 1.00 96.81 205 TYR A N 1
ATOM 1627 C CA . TYR A 1 205 ? 12.925 10.384 1.840 1.00 96.81 205 TYR A CA 1
ATOM 1628 C C . TYR A 1 205 ? 12.497 9.086 2.541 1.00 96.81 205 TYR A C 1
ATOM 1630 O O . TYR A 1 205 ? 12.243 9.091 3.748 1.00 96.81 205 TYR A O 1
ATOM 1638 N N . ALA A 1 206 ? 12.481 7.968 1.810 1.00 96.31 206 ALA A N 1
ATOM 1639 C CA . ALA A 1 206 ? 12.121 6.652 2.324 1.00 96.31 206 ALA A CA 1
ATOM 1640 C C . ALA A 1 206 ? 13.045 6.210 3.464 1.00 96.31 206 ALA A C 1
ATOM 1642 O O . ALA A 1 206 ? 12.568 5.826 4.530 1.00 96.31 206 ALA A O 1
ATOM 1643 N N . ARG A 1 207 ? 14.370 6.326 3.294 1.00 96.06 207 ARG A N 1
ATOM 1644 C CA . ARG A 1 207 ? 15.327 5.987 4.362 1.00 96.06 207 ARG A CA 1
ATOM 1645 C C . ARG A 1 207 ? 15.135 6.863 5.598 1.00 96.06 207 ARG A C 1
ATOM 1647 O O . ARG A 1 207 ? 15.140 6.344 6.710 1.00 96.06 207 ARG A O 1
ATOM 1654 N N . LYS A 1 208 ? 14.925 8.171 5.409 1.00 97.06 208 LYS A N 1
ATOM 1655 C CA . LYS A 1 208 ? 14.725 9.124 6.510 1.00 97.06 208 LYS A CA 1
ATOM 1656 C C . LYS A 1 208 ? 13.452 8.834 7.309 1.00 97.06 208 LYS A C 1
ATOM 1658 O O . LYS A 1 208 ? 13.471 8.970 8.525 1.00 97.06 208 LYS A O 1
ATOM 1663 N N . ASN A 1 209 ? 12.361 8.445 6.648 1.00 97.62 209 ASN A N 1
ATOM 1664 C CA . ASN A 1 209 ? 11.052 8.268 7.287 1.00 97.62 209 ASN A CA 1
ATOM 1665 C C . ASN A 1 209 ? 10.703 6.808 7.619 1.00 97.62 209 ASN A C 1
ATOM 1667 O O . ASN A 1 209 ? 9.636 6.548 8.173 1.00 97.62 209 ASN A O 1
ATOM 1671 N N . LYS A 1 210 ? 11.600 5.852 7.346 1.00 96.81 210 LYS A N 1
ATOM 1672 C CA . LYS A 1 210 ? 11.403 4.424 7.636 1.00 96.81 210 LYS A CA 1
ATOM 1673 C C . LYS A 1 210 ? 10.932 4.153 9.074 1.00 96.81 210 LYS A C 1
ATOM 1675 O O . LYS A 1 210 ? 10.067 3.303 9.281 1.00 96.81 210 LYS A O 1
ATOM 1680 N N . PHE A 1 211 ? 11.449 4.896 10.054 1.00 96.94 211 PHE A N 1
ATOM 1681 C CA . PHE A 1 211 ? 11.086 4.726 11.465 1.00 96.94 211 PHE A CA 1
ATOM 1682 C C . PHE A 1 211 ? 9.588 4.957 11.737 1.00 96.94 211 PHE A C 1
ATOM 1684 O O . PHE A 1 211 ? 9.024 4.297 12.605 1.00 96.94 211 PHE A O 1
ATOM 1691 N N . LYS A 1 212 ? 8.919 5.838 10.978 1.00 97.00 212 LYS A N 1
ATOM 1692 C CA . LYS A 1 212 ? 7.473 6.087 11.110 1.00 97.00 212 LYS A CA 1
AT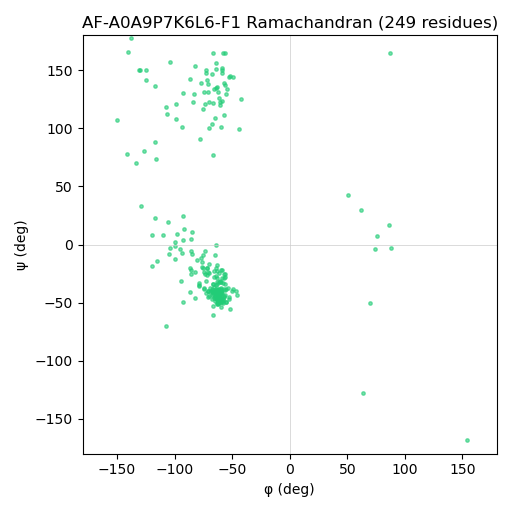OM 1693 C C . LYS A 1 212 ? 6.666 4.859 10.694 1.00 97.00 212 LYS A C 1
ATOM 1695 O O . LYS A 1 212 ? 5.746 4.442 11.393 1.00 97.00 212 LYS A O 1
ATOM 1700 N N . ILE A 1 213 ? 7.072 4.214 9.598 1.00 96.25 213 ILE A N 1
ATOM 1701 C CA . ILE A 1 213 ? 6.466 2.957 9.142 1.00 96.25 213 ILE A CA 1
ATOM 1702 C C . ILE A 1 213 ? 6.796 1.807 10.097 1.00 96.25 213 ILE A C 1
ATOM 1704 O O . ILE A 1 213 ? 5.943 0.957 10.345 1.00 96.25 213 ILE A O 1
ATOM 1708 N N . ASP A 1 214 ? 8.008 1.760 10.655 1.00 95.25 214 ASP A N 1
ATOM 1709 C CA . ASP A 1 214 ? 8.355 0.783 11.695 1.00 95.25 214 ASP A CA 1
ATOM 1710 C C . ASP A 1 214 ? 7.450 0.939 12.929 1.00 95.25 214 ASP A C 1
ATOM 1712 O O . ASP A 1 214 ? 6.876 -0.052 13.386 1.00 95.25 214 ASP A O 1
ATOM 1716 N N . ARG A 1 215 ? 7.221 2.177 13.383 1.00 95.25 215 ARG A N 1
ATOM 1717 C CA . ARG A 1 215 ? 6.328 2.494 14.506 1.00 95.25 215 ARG A CA 1
ATOM 1718 C C . ARG A 1 215 ? 4.885 2.061 14.249 1.00 95.25 215 ARG A C 1
ATOM 1720 O O . ARG A 1 215 ? 4.281 1.464 15.136 1.00 95.25 215 ARG A O 1
ATOM 1727 N N . LEU A 1 216 ? 4.364 2.265 13.034 1.00 94.44 216 LEU A N 1
ATOM 1728 C CA . LEU A 1 216 ? 3.033 1.784 12.637 1.00 94.44 216 LEU A CA 1
ATOM 1729 C C . LEU A 1 216 ? 2.881 0.265 12.805 1.00 94.44 216 LEU A C 1
ATOM 1731 O O . LEU A 1 216 ? 1.818 -0.208 13.195 1.00 94.44 216 LEU A O 1
ATOM 1735 N N . HIS A 1 217 ? 3.925 -0.513 12.509 1.00 90.62 217 HIS A N 1
ATOM 1736 C CA . HIS A 1 217 ? 3.867 -1.970 12.653 1.00 90.62 217 HIS A CA 1
ATOM 1737 C C . HIS A 1 217 ? 4.036 -2.417 14.111 1.00 90.62 217 HIS A C 1
ATOM 1739 O O . HIS A 1 217 ? 3.448 -3.418 14.515 1.00 90.62 217 HIS A O 1
ATOM 1745 N N . GLN A 1 218 ? 4.856 -1.710 14.890 1.00 92.38 218 GLN A N 1
ATOM 1746 C CA . GLN A 1 218 ? 5.226 -2.104 16.251 1.00 92.38 218 GLN A CA 1
ATOM 1747 C C . GLN A 1 218 ? 4.175 -1.699 17.285 1.00 92.38 218 GLN A C 1
ATOM 1749 O O . GLN A 1 218 ? 3.765 -2.530 18.094 1.00 92.38 218 GLN A O 1
ATOM 1754 N N . TYR A 1 219 ? 3.687 -0.461 17.225 1.00 92.12 219 TYR A N 1
ATOM 1755 C CA . TYR A 1 219 ? 2.834 0.105 18.268 1.00 92.12 219 TYR A CA 1
ATOM 1756 C C . TYR A 1 219 ? 1.526 -0.687 18.488 1.00 92.12 219 TYR A C 1
ATOM 1758 O O . TYR A 1 219 ? 1.220 -1.023 19.634 1.00 92.12 219 TYR A O 1
ATOM 1766 N N . PRO A 1 220 ? 0.767 -1.086 17.442 1.00 89.19 220 PRO A N 1
ATOM 1767 C CA . PRO A 1 220 ? -0.419 -1.929 17.618 1.00 89.19 220 PRO A CA 1
ATOM 1768 C C . PRO A 1 220 ? -0.115 -3.281 18.275 1.00 89.19 220 PRO A C 1
ATOM 1770 O O . PRO A 1 220 ? -0.889 -3.768 19.099 1.00 89.19 220 PRO A O 1
ATOM 1773 N N . LEU A 1 221 ? 1.023 -3.892 17.924 1.00 88.12 221 LEU A N 1
ATOM 1774 C CA . LEU A 1 221 ? 1.448 -5.168 18.496 1.00 88.12 221 LEU A CA 1
ATOM 1775 C C . LEU A 1 221 ? 1.792 -5.016 19.978 1.00 88.12 221 LEU A C 1
ATOM 1777 O O . LEU A 1 221 ? 1.399 -5.859 20.779 1.00 88.12 221 LEU A O 1
ATOM 1781 N N . GLU A 1 222 ? 2.512 -3.959 20.346 1.00 90.81 222 GLU A N 1
ATOM 1782 C CA . GLU A 1 222 ? 2.857 -3.647 21.736 1.00 90.81 222 GLU A CA 1
ATOM 1783 C C . GLU A 1 222 ? 1.610 -3.396 22.581 1.00 90.81 222 GLU A C 1
ATOM 1785 O O . GLU A 1 222 ? 1.487 -3.955 23.672 1.00 90.81 222 GLU A O 1
ATOM 1790 N N . LEU A 1 223 ? 0.651 -2.635 22.045 1.00 87.06 223 LEU A N 1
ATOM 1791 C CA . LEU A 1 223 ? -0.619 -2.360 22.707 1.00 87.06 223 LEU A CA 1
ATOM 1792 C C . LEU A 1 223 ? -1.376 -3.654 23.020 1.00 87.06 223 LEU A C 1
ATOM 1794 O O . LEU A 1 223 ? -1.814 -3.855 24.152 1.00 87.06 223 LEU A O 1
ATOM 1798 N N . VAL A 1 224 ? -1.479 -4.565 22.049 1.00 86.06 224 VAL A N 1
ATOM 1799 C CA . VAL A 1 224 ? -2.145 -5.850 22.284 1.00 86.06 224 VAL A CA 1
ATOM 1800 C C . VAL A 1 224 ? -1.342 -6.745 23.222 1.00 86.06 224 VAL A C 1
ATOM 1802 O O . VAL A 1 224 ? -1.925 -7.367 24.105 1.00 86.06 224 VAL A O 1
ATOM 1805 N N . LYS A 1 225 ? -0.012 -6.802 23.098 1.00 86.75 225 LYS A N 1
ATOM 1806 C CA . LYS A 1 225 ? 0.826 -7.569 24.035 1.00 86.75 225 LYS A CA 1
ATOM 1807 C C . LYS A 1 225 ? 0.599 -7.119 25.478 1.00 86.75 225 LYS A C 1
ATOM 1809 O O . LYS A 1 225 ? 0.417 -7.976 26.338 1.00 86.75 225 LYS A O 1
ATOM 1814 N N . LYS A 1 226 ? 0.532 -5.806 25.714 1.00 85.12 226 LYS A N 1
ATOM 1815 C CA . LYS A 1 226 ? 0.231 -5.227 27.027 1.00 85.12 226 LYS A CA 1
ATOM 1816 C C . LYS A 1 226 ? -1.167 -5.617 27.521 1.00 85.12 226 LYS A C 1
ATOM 1818 O O . LYS A 1 226 ? -1.321 -6.069 28.648 1.00 85.12 226 LYS A O 1
ATOM 1823 N N . GLN A 1 227 ? -2.182 -5.538 26.662 1.00 77.69 227 GLN A N 1
ATOM 1824 C CA . GLN A 1 227 ? -3.541 -5.962 27.024 1.00 77.69 227 GLN A CA 1
ATOM 1825 C C . GLN A 1 227 ? -3.619 -7.445 27.414 1.00 77.69 227 GLN A C 1
ATOM 1827 O O . GLN A 1 227 ? -4.424 -7.814 28.263 1.00 77.69 227 GLN A O 1
ATOM 1832 N N . LEU A 1 228 ? -2.782 -8.301 26.825 1.00 77.06 228 LEU A N 1
ATOM 1833 C CA . LEU A 1 228 ? -2.765 -9.734 27.127 1.00 77.06 228 LEU A CA 1
ATOM 1834 C C . LEU A 1 228 ? -2.042 -10.075 28.417 1.00 77.06 228 LEU A C 1
ATOM 1836 O O . LEU A 1 228 ? -2.479 -10.985 29.120 1.00 77.06 228 LEU A O 1
ATOM 1840 N N . THR A 1 229 ? -0.967 -9.355 28.739 1.00 73.69 229 THR A N 1
ATOM 1841 C CA . THR A 1 229 ? -0.363 -9.442 30.072 1.00 73.69 229 THR A CA 1
ATOM 1842 C C . THR A 1 229 ? -1.342 -8.969 31.148 1.00 73.69 229 THR A C 1
ATOM 1844 O O . THR A 1 229 ? -1.342 -9.525 32.242 1.00 73.69 229 THR A O 1
ATOM 1847 N N . ASP A 1 230 ? -2.255 -8.062 30.787 1.00 61.97 230 ASP A N 1
ATOM 1848 C CA . ASP A 1 230 ? -3.319 -7.532 31.646 1.00 61.97 230 ASP A CA 1
ATOM 1849 C C . ASP A 1 230 ? -4.653 -8.334 31.539 1.00 61.97 230 ASP A C 1
ATOM 1851 O O . ASP A 1 230 ? -5.694 -7.879 32.004 1.00 61.97 230 ASP A O 1
ATOM 1855 N N . GLN A 1 231 ? -4.646 -9.540 30.937 1.00 52.78 231 GLN A N 1
ATOM 1856 C CA . GLN A 1 231 ? -5.790 -10.471 30.765 1.00 52.78 231 GLN A CA 1
ATOM 1857 C C . GLN A 1 231 ? -7.005 -9.982 29.937 1.00 52.78 231 GLN A C 1
ATOM 1859 O O . GLN A 1 231 ? -8.120 -10.475 30.111 1.00 52.78 231 GLN A O 1
ATOM 1864 N N . THR A 1 232 ? -6.820 -9.097 28.954 1.00 51.31 232 THR A N 1
ATOM 1865 C CA . THR A 1 232 ? -7.894 -8.683 28.025 1.00 51.31 232 THR A CA 1
ATOM 1866 C C . THR A 1 232 ? -7.675 -9.281 26.621 1.00 51.31 232 THR A C 1
ATOM 1868 O O . THR A 1 232 ? -6.651 -9.042 25.982 1.00 51.31 232 THR A O 1
ATOM 1871 N N . GLN A 1 233 ? -8.608 -10.109 26.123 1.00 45.16 233 GLN A N 1
ATOM 1872 C CA . GLN A 1 233 ? -8.469 -10.836 24.843 1.00 45.16 233 GLN A CA 1
ATOM 1873 C C . GLN A 1 233 ? -8.542 -9.912 23.604 1.00 45.16 233 GLN A C 1
ATOM 1875 O O . GLN A 1 233 ? -9.569 -9.290 23.349 1.00 45.16 233 GLN A O 1
ATOM 1880 N N . SER A 1 234 ? -7.498 -9.923 22.765 1.00 54.56 234 SER A N 1
ATOM 1881 C CA . SER A 1 234 ? -7.448 -9.315 21.415 1.00 54.56 234 SER A CA 1
ATOM 1882 C C . SER A 1 234 ? -6.897 -10.326 20.393 1.00 54.56 234 SER A C 1
ATOM 1884 O O . SER A 1 234 ? -6.126 -11.202 20.773 1.00 54.56 234 SER A O 1
ATOM 1886 N N . TRP A 1 235 ? -7.272 -10.293 19.106 1.00 49.50 235 TRP A N 1
ATOM 1887 C CA . TRP A 1 235 ? -6.913 -11.365 18.145 1.00 49.50 235 TRP A CA 1
ATOM 1888 C C . TRP A 1 235 ? -5.426 -11.402 17.761 1.00 49.50 235 TRP A C 1
ATOM 1890 O O . TRP A 1 235 ? -4.918 -12.474 17.430 1.00 49.50 235 TRP A O 1
ATOM 1900 N N . ILE A 1 236 ? -4.701 -10.283 17.882 1.00 53.34 236 ILE A N 1
ATOM 1901 C CA . ILE A 1 236 ? -3.237 -10.243 17.706 1.00 53.34 236 ILE A CA 1
ATOM 1902 C C . ILE A 1 236 ? -2.533 -11.171 18.719 1.00 53.34 236 ILE A C 1
ATOM 1904 O O . ILE A 1 236 ? -1.447 -11.674 18.441 1.00 53.34 236 ILE A O 1
ATOM 1908 N N . SER A 1 237 ? -3.181 -11.506 19.842 1.00 50.50 237 SER A N 1
ATOM 1909 C CA . SER A 1 237 ? -2.691 -12.491 20.823 1.00 50.50 237 SER A CA 1
ATOM 1910 C C . SER A 1 237 ? -2.411 -13.878 20.276 1.00 50.50 237 SER A C 1
ATOM 1912 O O . SER A 1 237 ? -1.614 -14.618 20.847 1.00 50.50 237 SER A O 1
ATOM 1914 N N . LYS A 1 238 ? -3.077 -14.235 19.177 1.00 46.50 238 LYS A N 1
ATOM 1915 C CA . LYS A 1 238 ? -2.969 -15.546 18.543 1.00 46.50 238 LYS A CA 1
ATOM 1916 C C . LYS A 1 238 ? -2.025 -15.528 17.341 1.00 46.50 238 LYS A C 1
ATOM 1918 O O . LYS A 1 238 ? -1.821 -16.569 16.721 1.00 46.50 238 LYS A O 1
ATOM 1923 N N . ALA A 1 239 ? -1.449 -14.372 16.995 1.00 45.41 239 ALA A N 1
ATOM 1924 C CA . ALA A 1 239 ? -0.478 -14.278 15.915 1.00 45.41 239 ALA A CA 1
ATOM 1925 C C . ALA A 1 239 ? 0.848 -14.944 16.346 1.00 45.41 239 ALA A C 1
ATOM 1927 O O . ALA A 1 239 ? 1.353 -14.649 17.433 1.00 45.41 239 ALA A O 1
ATOM 1928 N N . PRO A 1 240 ? 1.439 -15.835 15.524 1.00 41.12 240 PRO A N 1
ATOM 1929 C CA . PRO A 1 240 ? 2.711 -16.463 15.856 1.00 41.12 240 PRO A CA 1
ATOM 1930 C C . PRO A 1 240 ? 3.800 -15.397 16.019 1.00 41.12 240 PRO A C 1
ATOM 1932 O O . PRO A 1 240 ? 4.059 -14.634 15.088 1.00 41.12 240 PRO A O 1
ATOM 1935 N N . GLN A 1 241 ? 4.445 -15.362 17.186 1.00 44.91 241 GLN A N 1
ATOM 1936 C CA . GLN A 1 241 ? 5.637 -14.544 17.417 1.00 44.91 241 GLN A CA 1
ATOM 1937 C C . GLN A 1 241 ? 6.745 -15.032 16.468 1.00 44.91 241 GLN A C 1
ATOM 1939 O O . GLN A 1 241 ? 6.985 -16.239 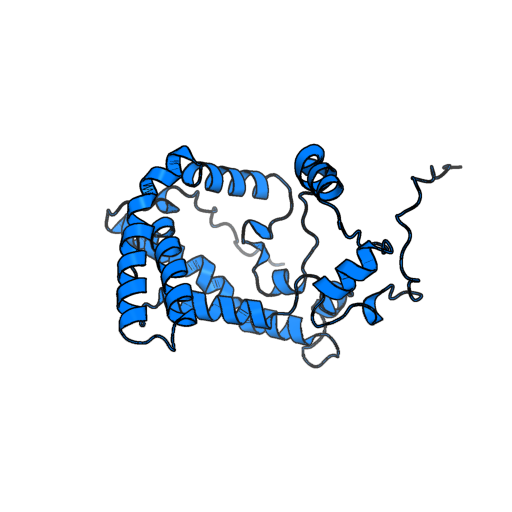16.369 1.00 44.91 241 GLN A O 1
ATOM 1944 N N . GLU A 1 242 ? 7.410 -14.124 15.748 1.00 40.22 242 GLU A N 1
ATOM 1945 C CA . GLU A 1 242 ? 8.636 -14.491 15.032 1.00 40.22 242 GLU A CA 1
ATOM 1946 C C . GLU A 1 242 ? 9.710 -14.895 16.059 1.00 40.22 242 GLU A C 1
ATOM 1948 O O . GLU A 1 242 ? 9.877 -14.200 17.066 1.00 40.22 242 GLU A O 1
ATOM 1953 N N . PRO A 1 243 ? 10.441 -16.005 15.843 1.00 35.59 243 PRO A N 1
ATOM 1954 C CA . PRO A 1 243 ? 11.563 -16.345 16.697 1.00 35.59 243 PRO A CA 1
ATOM 1955 C C . PRO A 1 243 ? 12.618 -15.240 16.615 1.00 35.59 243 PRO A C 1
ATOM 1957 O O . PRO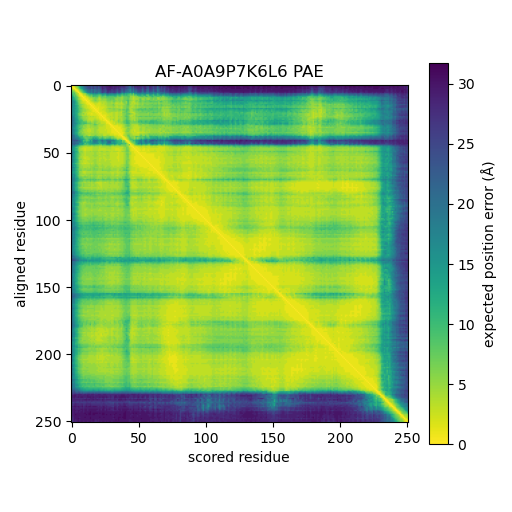 A 1 243 ? 13.085 -14.876 15.536 1.00 35.59 243 PRO A O 1
ATOM 1960 N N . SER A 1 244 ? 12.998 -14.720 17.779 1.00 41.22 244 SER A N 1
ATOM 1961 C CA . SER A 1 244 ? 14.083 -13.765 17.972 1.00 41.22 244 SER A CA 1
ATOM 1962 C C . SER A 1 244 ? 15.431 -14.417 17.645 1.00 41.22 244 SER A C 1
ATOM 1964 O O . SER A 1 244 ? 16.180 -14.815 18.536 1.00 41.22 244 SER A O 1
ATOM 1966 N N . THR A 1 245 ? 15.753 -14.567 16.365 1.00 37.94 245 THR A N 1
ATOM 1967 C CA . THR A 1 245 ? 17.084 -14.997 15.926 1.00 37.94 245 THR A CA 1
ATOM 1968 C C . THR A 1 245 ? 17.575 -14.113 14.792 1.00 37.94 245 THR A C 1
ATOM 1970 O O . THR A 1 245 ? 17.716 -14.545 13.653 1.00 37.94 245 THR A O 1
ATOM 1973 N N . LEU A 1 246 ? 17.879 -12.865 15.135 1.00 35.31 246 LEU A N 1
ATOM 1974 C CA . LEU A 1 246 ? 18.942 -12.110 14.483 1.00 35.31 246 LEU A CA 1
ATOM 1975 C C . LEU A 1 246 ? 19.998 -11.826 15.553 1.00 35.31 246 LEU A C 1
ATOM 1977 O O . LEU A 1 246 ? 20.093 -10.727 16.084 1.00 35.31 246 LEU A O 1
ATOM 1981 N N . ARG A 1 247 ? 20.761 -12.865 15.924 1.00 32.19 247 ARG A N 1
ATOM 1982 C CA . ARG A 1 247 ? 22.125 -12.635 16.402 1.00 32.19 247 ARG A CA 1
ATOM 1983 C C . ARG A 1 247 ? 22.942 -12.322 15.162 1.00 32.19 247 ARG A C 1
ATOM 1985 O O . ARG A 1 247 ? 23.033 -13.157 14.262 1.00 32.19 247 ARG A O 1
ATOM 1992 N N . GLU A 1 248 ? 23.465 -11.108 15.129 1.00 37.28 248 GLU A N 1
ATOM 1993 C CA . GLU A 1 248 ? 24.498 -10.670 14.207 1.00 37.28 248 GLU A CA 1
ATOM 1994 C C . GLU A 1 248 ? 25.567 -11.761 14.076 1.00 37.28 248 GLU A C 1
ATOM 1996 O O . GLU A 1 248 ? 26.119 -12.255 15.061 1.00 37.28 248 GLU A O 1
ATOM 2001 N N . ARG A 1 249 ? 25.825 -12.169 12.836 1.00 31.56 249 ARG A N 1
ATOM 2002 C CA . ARG A 1 249 ? 27.079 -12.807 12.458 1.00 31.56 249 ARG A CA 1
ATOM 2003 C C . ARG A 1 249 ? 27.735 -11.893 11.438 1.00 31.56 249 ARG A C 1
ATOM 2005 O O . ARG A 1 249 ? 27.485 -12.013 10.243 1.00 31.56 249 ARG A O 1
ATOM 2012 N N . THR A 1 250 ? 28.519 -10.952 11.939 1.00 33.59 250 THR A N 1
ATOM 2013 C CA . THR A 1 250 ? 29.666 -10.388 11.228 1.00 33.59 250 THR A CA 1
ATOM 2014 C C . THR A 1 250 ? 30.738 -11.469 11.077 1.00 33.59 250 THR A C 1
ATOM 2016 O O . THR A 1 250 ? 30.889 -12.331 11.949 1.00 33.59 250 THR A O 1
ATOM 2019 N N . PRO A 1 251 ? 31.484 -11.443 9.975 1.00 43.69 251 PRO A N 1
ATOM 2020 C CA . PRO A 1 251 ? 32.931 -11.330 10.025 1.00 43.69 251 PRO A CA 1
ATOM 2021 C C . PRO A 1 251 ? 33.354 -9.858 10.018 1.00 43.69 251 PRO A C 1
ATOM 2023 O O . PRO A 1 251 ? 32.696 -9.054 9.317 1.00 43.69 251 PRO A O 1
#

Nearest PDB structures (foldseek):
  6vlt-assembly2_B  TM=7.616E-01  e=6.435E-05  Homo sapiens
  3lc4-assembly1_A  TM=7.248E-01  e=6.543E-04  Homo sapiens
  4mgj-assembly1_A  TM=7.220E-01  e=1.655E-03  Oryctolagus cuniculus

Foldseek 3Di:
DDPDPDDDDAAFFDDADPPQGCLVVQDQPPNVVVLLVGQVGAGPPDGRDNDPVSCCVCCPVVVVVVVAAAPQLLCVLLPVCVDLSNPGDDPVNVVVVVLCCVCPPPVNCVVLVVQLVVLVVVLVVVCVVPVVCNVVSVLVSVVQSCLCQQQVDGDDDPPPVLNVLVVLVVVLVVVLGDGCSALCSSVVVCLVPDCPDPRCVSSVSSNVNSVSVVCNVVVSLVSNVVVVVVPHDHPSVVPDDDPPPPPDDDD

Solvent-accessible surface area (backbone atoms only — not comparable to full-atom values): 14821 Å² total; per-residue (Å²): 136,85,82,77,78,79,67,82,80,74,65,64,41,69,84,61,47,85,97,61,38,50,61,94,74,55,62,94,63,68,47,68,60,56,46,55,61,33,38,77,34,28,36,74,94,57,79,62,75,78,46,70,67,56,41,44,55,41,62,56,80,37,22,92,80,61,56,58,53,80,81,37,44,39,45,48,55,21,55,52,46,77,43,75,94,53,35,49,61,50,72,68,34,53,51,55,50,50,59,49,46,70,59,62,31,80,80,48,42,61,78,49,54,66,50,54,58,52,41,48,53,53,39,51,54,47,44,74,72,41,65,88,51,44,68,60,43,54,49,50,38,53,51,40,42,51,39,31,71,57,42,62,45,78,78,84,58,90,83,37,68,68,55,52,40,48,51,54,30,51,54,48,53,68,70,39,52,60,88,68,71,41,57,30,40,78,40,61,75,47,69,75,54,60,61,85,44,92,61,17,56,42,48,42,50,15,55,72,48,21,64,45,45,51,45,53,64,44,51,56,52,52,53,35,53,51,35,48,78,70,74,46,94,38,72,62,76,75,54,82,78,78,81,94,74,82,74,85,78,78,133